Protein AF-A0A1N6H3J8-F1 (afdb_monomer_lite)

pLDDT: mean 79.96, std 4.94, range [52.91, 90.62]

Structure (mmCIF, N/CA/C/O backbone):
data_AF-A0A1N6H3J8-F1
#
_entry.id   AF-A0A1N6H3J8-F1
#
loop_
_atom_site.group_PDB
_atom_site.id
_atom_site.type_symbol
_atom_site.label_atom_id
_atom_site.label_alt_id
_atom_site.label_comp_id
_atom_site.label_asym_id
_atom_site.label_entity_id
_atom_site.label_seq_id
_atom_site.pdbx_PDB_ins_code
_atom_site.Cartn_x
_atom_site.Cartn_y
_atom_site.Cartn_z
_atom_site.occupancy
_atom_site.B_iso_or_equiv
_atom_site.auth_seq_id
_atom_site.auth_comp_id
_atom_site.auth_asym_id
_atom_site.auth_atom_id
_atom_site.pdbx_PDB_model_num
ATOM 1 N N . MET A 1 1 ? -8.595 -3.262 32.930 1.00 78.38 1 MET A N 1
ATOM 2 C CA . MET A 1 1 ? -9.054 -2.677 31.649 1.00 78.38 1 MET A CA 1
ATOM 3 C C . MET A 1 1 ? -7.859 -2.005 30.975 1.00 78.38 1 MET A C 1
ATOM 5 O O . MET A 1 1 ? -6.837 -1.867 31.629 1.00 78.38 1 MET A O 1
ATOM 9 N N . LEU A 1 2 ? -7.948 -1.662 29.687 1.00 82.00 2 LEU A N 1
ATOM 10 C CA . LEU A 1 2 ? -6.903 -0.951 28.935 1.00 82.00 2 LEU A CA 1
ATOM 11 C C . LEU A 1 2 ? -7.215 0.551 28.875 1.00 82.00 2 LEU A C 1
ATOM 13 O O . LEU A 1 2 ? -8.383 0.943 28.768 1.00 82.00 2 LEU A O 1
ATOM 17 N N . THR A 1 3 ? -6.185 1.393 28.861 1.00 86.56 3 THR A N 1
ATOM 18 C CA . THR A 1 3 ? -6.350 2.826 28.587 1.00 86.56 3 THR A CA 1
ATOM 19 C C . THR A 1 3 ? -6.280 3.114 27.085 1.00 86.56 3 THR A C 1
ATOM 21 O O . THR A 1 3 ? -5.651 2.400 26.300 1.00 86.56 3 THR A O 1
ATOM 24 N N . GLU A 1 4 ? -6.938 4.189 26.642 1.00 85.19 4 GLU A N 1
ATOM 25 C CA . GLU A 1 4 ? -6.887 4.603 25.233 1.00 85.19 4 GLU A CA 1
ATOM 26 C C . GLU A 1 4 ? -5.467 4.990 24.798 1.00 85.19 4 GLU A C 1
ATOM 28 O O . GLU A 1 4 ? -5.078 4.739 23.655 1.00 85.19 4 GLU A O 1
ATOM 33 N N . GLN A 1 5 ? -4.693 5.579 25.713 1.00 85.75 5 GLN A N 1
ATOM 34 C CA . GLN A 1 5 ? -3.325 6.010 25.459 1.00 85.75 5 GLN A CA 1
ATOM 35 C C . GLN A 1 5 ? -2.401 4.815 25.199 1.00 85.75 5 GLN A C 1
ATOM 37 O O . GLN A 1 5 ? -1.691 4.828 24.197 1.00 85.75 5 GLN A O 1
ATOM 42 N N . GLU A 1 6 ? -2.496 3.747 25.998 1.00 84.50 6 GLU A N 1
ATOM 43 C CA . GLU A 1 6 ? -1.728 2.510 25.791 1.00 84.50 6 GLU A CA 1
ATOM 44 C C . GLU A 1 6 ? -2.034 1.863 24.434 1.00 84.50 6 GLU A C 1
ATOM 46 O O . GLU A 1 6 ? -1.123 1.496 23.688 1.00 84.50 6 GLU A O 1
ATOM 51 N N . VAL A 1 7 ? -3.318 1.761 24.064 1.00 83.00 7 VAL A N 1
ATOM 52 C CA . VAL A 1 7 ? -3.717 1.178 22.770 1.00 83.00 7 VAL A CA 1
ATOM 53 C C . VAL A 1 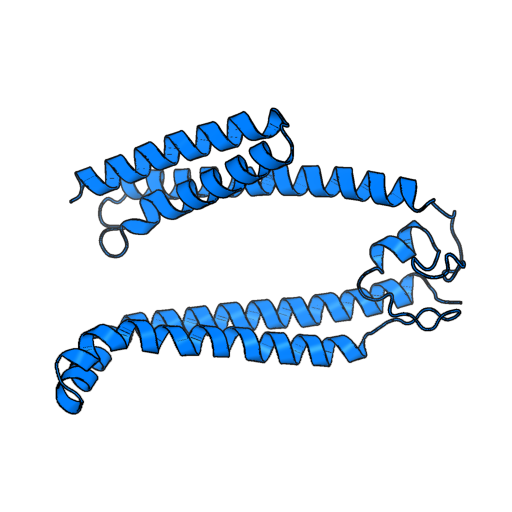7 ? -3.215 2.032 21.602 1.00 83.00 7 VAL A C 1
ATOM 55 O O . VAL A 1 7 ? -2.743 1.487 20.598 1.00 83.00 7 VAL A O 1
ATOM 58 N N . ARG A 1 8 ? -3.278 3.365 21.718 1.00 84.38 8 ARG A N 1
ATOM 59 C CA . ARG A 1 8 ? -2.753 4.283 20.695 1.00 84.38 8 ARG A CA 1
ATOM 60 C C . ARG A 1 8 ? -1.238 4.191 20.572 1.00 84.38 8 ARG A C 1
ATOM 62 O O . ARG A 1 8 ? -0.745 4.125 19.451 1.00 84.38 8 ARG A O 1
ATOM 69 N N . GLU A 1 9 ? -0.513 4.164 21.682 1.00 87.19 9 GLU A N 1
ATOM 70 C CA . GLU A 1 9 ? 0.949 4.120 21.699 1.00 87.19 9 GLU A CA 1
ATOM 71 C C . GLU A 1 9 ? 1.479 2.810 21.102 1.00 87.19 9 GLU A C 1
ATOM 73 O O . GLU A 1 9 ? 2.330 2.831 20.210 1.00 87.19 9 GLU A O 1
ATOM 78 N N . MET A 1 10 ? 0.909 1.670 21.502 1.00 81.44 10 MET A N 1
ATOM 79 C CA . MET A 1 10 ? 1.292 0.357 20.973 1.00 81.44 10 MET A CA 1
ATOM 80 C C . MET A 1 10 ? 0.934 0.215 19.490 1.00 81.44 10 MET A C 1
ATOM 82 O O . MET A 1 10 ? 1.747 -0.253 18.689 1.00 81.44 10 MET A O 1
ATOM 86 N N . SER A 1 11 ? -0.248 0.697 19.085 1.00 79.12 11 SER A N 1
ATOM 87 C CA . SER A 1 11 ? -0.635 0.722 17.672 1.00 79.12 11 SER A CA 1
ATOM 88 C C . SER A 1 11 ? 0.254 1.652 16.846 1.00 79.12 11 SER A C 1
ATOM 90 O O . SER A 1 11 ? 0.615 1.299 15.725 1.00 79.12 11 SER A O 1
ATOM 92 N N . ALA A 1 12 ? 0.637 2.813 17.382 1.00 82.44 12 ALA A N 1
ATOM 93 C CA . ALA A 1 12 ? 1.526 3.750 16.707 1.00 82.44 12 ALA A CA 1
ATOM 94 C C . ALA A 1 12 ? 2.924 3.155 16.518 1.00 82.44 12 ALA A C 1
ATOM 96 O O . ALA A 1 12 ? 3.449 3.218 15.411 1.00 82.44 12 ALA A O 1
ATOM 97 N N . ARG A 1 13 ? 3.501 2.514 17.543 1.00 82.62 13 ARG A N 1
ATOM 98 C CA . ARG A 1 13 ? 4.798 1.820 17.439 1.00 82.62 13 ARG A CA 1
ATOM 99 C C . ARG A 1 13 ? 4.771 0.700 16.399 1.00 82.62 13 ARG A C 1
ATOM 101 O O . ARG A 1 13 ? 5.673 0.609 15.568 1.00 82.62 13 ARG A O 1
ATOM 108 N N . CYS A 1 14 ? 3.709 -0.104 16.388 1.00 77.50 14 CYS A N 1
ATOM 109 C CA . CYS A 1 14 ? 3.503 -1.142 15.377 1.00 77.50 14 CYS A CA 1
ATOM 110 C C . CYS A 1 14 ? 3.393 -0.545 13.958 1.00 77.50 14 CYS A C 1
ATOM 112 O O . CYS A 1 14 ? 4.082 -0.978 13.038 1.00 77.50 14 CYS A O 1
ATOM 114 N N . LYS A 1 15 ? 2.600 0.521 13.781 1.00 78.88 15 LYS A N 1
ATOM 115 C CA . LYS A 1 15 ? 2.464 1.215 12.489 1.00 78.88 15 LYS A CA 1
ATOM 116 C C . LYS A 1 15 ? 3.797 1.814 12.022 1.00 78.88 15 LYS A C 1
ATOM 118 O O . LYS A 1 15 ? 4.169 1.615 10.871 1.00 78.88 15 LYS A O 1
ATOM 123 N N . TRP A 1 16 ? 4.530 2.501 12.898 1.00 80.94 16 TRP A N 1
ATOM 124 C CA . TRP A 1 16 ? 5.810 3.134 12.564 1.00 80.94 16 TRP A CA 1
ATOM 125 C C . TRP A 1 16 ? 6.900 2.130 12.204 1.00 80.94 16 TRP A C 1
ATOM 127 O O . TRP A 1 16 ? 7.632 2.361 11.248 1.00 80.94 16 TRP A O 1
ATOM 137 N N . THR A 1 17 ? 6.991 1.008 12.919 1.00 79.44 17 THR A N 1
ATOM 138 C CA . THR A 1 17 ? 7.981 -0.042 12.619 1.00 79.44 17 THR A CA 1
ATOM 139 C C . THR A 1 17 ? 7.741 -0.674 11.249 1.00 79.44 17 THR A C 1
ATOM 141 O O . THR A 1 17 ? 8.684 -0.814 10.472 1.00 79.44 17 THR A O 1
ATOM 144 N N . VAL A 1 18 ? 6.484 -0.973 10.906 1.00 77.38 18 VAL A N 1
ATOM 145 C CA . VAL A 1 18 ? 6.127 -1.487 9.574 1.00 77.38 18 VAL A CA 1
ATOM 146 C C . VAL A 1 18 ? 6.370 -0.436 8.487 1.00 77.38 18 VAL A C 1
ATOM 148 O O . VAL A 1 18 ? 6.920 -0.759 7.438 1.00 77.38 18 VAL A O 1
ATOM 151 N N . LEU A 1 19 ? 6.002 0.824 8.734 1.00 79.25 19 LEU A N 1
ATOM 152 C CA . LEU A 1 19 ? 6.143 1.904 7.753 1.00 79.25 19 LEU A CA 1
ATOM 153 C C . LEU A 1 19 ? 7.617 2.212 7.461 1.00 79.25 19 LEU A C 1
ATOM 155 O O . LEU A 1 19 ? 7.993 2.322 6.296 1.00 79.25 19 LEU A O 1
ATOM 159 N N . LEU A 1 20 ? 8.460 2.277 8.495 1.00 83.06 20 LEU A N 1
ATOM 160 C CA . LEU A 1 20 ? 9.905 2.457 8.350 1.00 83.06 20 LEU A CA 1
ATOM 161 C C . LEU A 1 20 ? 10.523 1.302 7.553 1.00 83.06 20 LEU A C 1
ATOM 163 O O . LEU A 1 20 ? 11.262 1.537 6.602 1.00 83.06 20 LEU A O 1
ATOM 167 N N . ALA A 1 21 ? 10.177 0.058 7.894 1.00 78.44 21 ALA A N 1
ATOM 168 C CA . ALA A 1 21 ? 10.682 -1.112 7.186 1.00 78.44 21 ALA A CA 1
ATOM 169 C C . ALA A 1 21 ? 10.255 -1.134 5.714 1.00 78.44 21 ALA A C 1
ATOM 171 O O . ALA A 1 21 ? 11.079 -1.420 4.848 1.00 78.44 21 ALA A O 1
ATOM 172 N N . MET A 1 22 ? 9.002 -0.773 5.417 1.00 76.31 22 MET A N 1
ATOM 173 C CA . MET A 1 22 ? 8.532 -0.628 4.040 1.00 76.31 22 MET A CA 1
ATOM 174 C C . MET A 1 22 ? 9.289 0.466 3.288 1.00 76.31 22 MET A C 1
ATOM 176 O O . MET A 1 22 ? 9.695 0.242 2.152 1.00 76.31 22 MET A O 1
ATOM 180 N N . ALA A 1 23 ? 9.508 1.630 3.903 1.00 80.94 23 ALA A N 1
ATOM 181 C CA . ALA A 1 23 ? 10.260 2.715 3.280 1.00 80.94 23 ALA A CA 1
ATOM 182 C C . ALA A 1 23 ? 11.707 2.292 2.968 1.00 80.94 23 ALA A C 1
ATOM 184 O O . ALA A 1 23 ? 12.181 2.506 1.852 1.00 80.94 23 ALA A O 1
ATOM 185 N N . CYS A 1 24 ? 12.380 1.624 3.909 1.00 84.12 24 CYS A N 1
ATOM 186 C CA . CYS A 1 24 ? 13.719 1.074 3.701 1.00 84.12 24 CYS A CA 1
ATOM 187 C C . CYS A 1 24 ? 13.741 -0.006 2.610 1.00 84.12 24 CYS A C 1
ATOM 189 O O . CYS A 1 24 ? 14.630 0.015 1.765 1.00 84.12 24 CYS A O 1
ATOM 191 N N . ALA A 1 25 ? 12.763 -0.916 2.592 1.00 75.06 25 ALA A N 1
ATOM 192 C CA . ALA A 1 25 ? 12.660 -1.967 1.580 1.00 75.06 25 ALA A CA 1
ATOM 193 C C . ALA A 1 25 ? 12.444 -1.383 0.176 1.00 75.06 25 ALA A C 1
ATOM 195 O O . ALA A 1 25 ? 13.129 -1.775 -0.764 1.00 75.06 25 ALA A O 1
ATOM 196 N N . ILE A 1 26 ? 11.546 -0.402 0.037 1.00 78.94 26 ILE A N 1
ATOM 197 C CA . ILE A 1 26 ? 11.320 0.312 -1.228 1.00 78.94 26 ILE A CA 1
ATOM 198 C C . ILE A 1 26 ? 12.600 1.029 -1.668 1.00 78.94 26 ILE A C 1
ATOM 200 O O . ILE A 1 26 ? 12.993 0.909 -2.826 1.00 78.94 26 ILE A O 1
ATOM 204 N N . GLY A 1 27 ? 13.277 1.730 -0.753 1.00 80.00 27 GLY A N 1
ATOM 205 C CA . GLY A 1 27 ? 14.546 2.398 -1.042 1.00 80.00 27 GLY A CA 1
ATOM 206 C C . GLY A 1 27 ? 15.641 1.429 -1.495 1.00 80.00 27 GLY A C 1
ATOM 207 O O . GLY A 1 27 ? 16.329 1.698 -2.475 1.00 80.00 27 GLY A O 1
ATOM 208 N N . ALA A 1 28 ? 15.765 0.273 -0.839 1.00 82.12 28 ALA A N 1
ATOM 209 C CA . ALA A 1 28 ? 16.730 -0.764 -1.196 1.00 82.12 28 ALA A CA 1
ATOM 210 C C . ALA A 1 28 ? 16.433 -1.389 -2.566 1.00 82.12 28 ALA A C 1
ATOM 212 O O . ALA A 1 28 ? 17.350 -1.564 -3.365 1.00 82.12 28 ALA A O 1
ATOM 213 N N . VAL A 1 29 ? 15.161 -1.670 -2.871 1.00 78.62 29 VAL A N 1
ATOM 214 C CA . VAL A 1 29 ? 14.742 -2.135 -4.203 1.00 78.62 29 VAL A CA 1
ATOM 215 C C . VAL A 1 29 ? 15.054 -1.085 -5.261 1.00 78.62 29 VAL A C 1
ATOM 217 O O . VAL A 1 29 ? 15.568 -1.424 -6.320 1.00 78.62 29 VAL A O 1
ATOM 220 N N . PHE A 1 30 ? 14.788 0.190 -4.980 1.00 81.75 30 PHE A N 1
ATOM 221 C CA . PHE A 1 30 ? 15.076 1.267 -5.919 1.00 81.75 30 PHE A CA 1
ATOM 222 C C . PHE A 1 30 ? 16.579 1.380 -6.203 1.00 81.75 30 PHE A C 1
ATOM 224 O O . PHE A 1 30 ? 16.982 1.377 -7.362 1.00 81.75 30 PHE A O 1
ATOM 231 N N . LEU A 1 31 ? 17.416 1.393 -5.160 1.00 85.94 31 LEU A N 1
ATOM 232 C CA . LEU A 1 31 ? 18.877 1.395 -5.298 1.00 85.94 31 LEU A CA 1
ATOM 233 C C . LEU A 1 31 ? 19.383 0.166 -6.061 1.00 85.94 31 LEU A C 1
ATOM 235 O O . LEU A 1 31 ? 20.255 0.291 -6.919 1.00 85.94 31 LEU A O 1
ATOM 239 N N . TYR A 1 32 ? 18.809 -1.005 -5.784 1.00 85.06 32 TYR A N 1
ATOM 240 C CA . TYR A 1 32 ? 19.128 -2.238 -6.493 1.00 85.06 32 TYR A CA 1
ATOM 241 C C . TYR A 1 32 ? 18.790 -2.140 -7.984 1.00 85.06 32 TYR A C 1
ATOM 243 O O . TYR A 1 32 ? 19.643 -2.426 -8.817 1.00 85.06 32 TYR A O 1
ATOM 251 N N . LEU A 1 33 ? 17.588 -1.676 -8.336 1.00 79.62 33 LEU A N 1
ATOM 252 C CA . LEU A 1 33 ? 17.164 -1.520 -9.729 1.00 79.62 33 LEU A CA 1
ATOM 253 C C . LEU A 1 33 ? 17.995 -0.470 -10.478 1.00 79.62 33 LEU A C 1
ATOM 255 O O . LEU A 1 33 ? 18.324 -0.683 -11.642 1.00 79.62 33 LEU A O 1
ATOM 259 N N . VAL A 1 34 ? 18.380 0.627 -9.819 1.00 83.69 34 VAL A N 1
ATOM 260 C CA . VAL A 1 34 ? 19.298 1.628 -10.391 1.00 83.69 34 VAL A CA 1
ATOM 261 C C . VAL A 1 34 ? 20.673 1.010 -10.656 1.00 83.69 34 VAL A C 1
ATOM 263 O O . VAL A 1 34 ? 21.219 1.182 -11.745 1.00 83.69 34 VAL A O 1
ATOM 266 N N . GLY A 1 35 ? 21.208 0.243 -9.702 1.00 81.94 35 GLY A N 1
ATOM 267 C CA . GLY A 1 35 ? 22.467 -0.481 -9.874 1.00 81.94 35 GLY A CA 1
ATOM 268 C C . GLY A 1 35 ? 22.399 -1.493 -11.019 1.00 81.94 35 GLY A C 1
ATOM 269 O O . GLY A 1 35 ? 23.267 -1.500 -11.887 1.00 81.94 35 GLY A O 1
ATOM 270 N N . VAL A 1 36 ? 21.333 -2.293 -11.079 1.00 82.81 36 VAL A N 1
ATOM 271 C CA . VAL A 1 36 ? 21.092 -3.229 -12.185 1.00 82.81 36 VAL A CA 1
ATOM 272 C C . VAL A 1 36 ? 21.010 -2.487 -13.514 1.00 82.81 36 VAL A C 1
ATOM 274 O O . VAL A 1 36 ? 21.621 -2.937 -14.472 1.00 82.81 36 VAL A O 1
ATOM 277 N N . GLY A 1 37 ? 20.321 -1.345 -13.581 1.00 78.38 37 GLY A N 1
ATOM 278 C CA . GLY A 1 37 ? 20.248 -0.521 -14.788 1.00 78.38 37 GLY A CA 1
ATOM 279 C C . GLY A 1 37 ? 21.620 -0.044 -15.269 1.00 78.38 37 GLY A C 1
ATOM 280 O O . GLY A 1 37 ? 21.904 -0.131 -16.459 1.00 78.38 37 GLY A O 1
ATOM 281 N N . TYR A 1 38 ? 22.486 0.386 -14.347 1.00 85.44 38 TYR A N 1
ATOM 282 C CA . TYR A 1 38 ? 23.838 0.853 -14.664 1.00 85.44 38 TYR A CA 1
ATOM 283 C C . TYR A 1 38 ? 24.772 -0.279 -15.121 1.00 85.44 38 TYR A C 1
ATOM 285 O O . TYR A 1 38 ? 25.546 -0.109 -16.057 1.00 85.44 38 TYR A O 1
ATOM 293 N N . PHE A 1 39 ? 24.694 -1.450 -14.482 1.00 84.06 39 PHE A N 1
ATOM 294 C CA . PHE A 1 39 ? 25.577 -2.588 -14.770 1.00 84.06 39 PHE A CA 1
ATOM 295 C C . PHE A 1 39 ? 24.992 -3.596 -15.762 1.00 84.06 39 PHE A C 1
ATOM 297 O O . PHE A 1 39 ? 25.636 -4.607 -16.043 1.00 84.06 39 PHE A O 1
ATOM 304 N N . ARG A 1 40 ? 23.789 -3.346 -16.293 1.00 78.81 40 ARG A N 1
ATOM 305 C CA . ARG A 1 40 ? 23.051 -4.297 -17.132 1.00 78.81 40 ARG A CA 1
ATOM 306 C C . ARG A 1 40 ? 23.888 -4.789 -18.301 1.00 78.81 40 ARG A C 1
ATOM 308 O O . ARG A 1 40 ? 24.007 -5.995 -18.461 1.00 78.81 40 ARG A O 1
ATOM 315 N N . GLU A 1 41 ? 24.464 -3.873 -19.077 1.00 77.50 41 GLU A N 1
ATOM 316 C CA . GLU A 1 41 ? 25.221 -4.206 -20.290 1.00 77.50 41 GLU A CA 1
ATOM 317 C C . GLU A 1 41 ? 26.443 -5.071 -19.964 1.00 77.50 41 GLU A C 1
ATOM 319 O O . GLU A 1 41 ? 26.605 -6.148 -20.540 1.00 77.50 41 GLU A O 1
ATOM 324 N N . SER A 1 42 ? 27.221 -4.675 -18.951 1.00 82.12 42 SER A N 1
ATOM 325 C CA . SER A 1 42 ? 28.376 -5.437 -18.468 1.00 82.12 42 SER A CA 1
ATOM 326 C C . SER A 1 42 ? 27.990 -6.828 -17.957 1.00 82.12 42 SER A C 1
ATOM 328 O O . SER A 1 42 ? 28.675 -7.807 -18.250 1.00 82.12 42 SER A O 1
ATOM 330 N N . LEU A 1 43 ? 26.880 -6.942 -17.218 1.00 78.12 43 LEU A N 1
ATOM 331 C CA . LEU A 1 43 ? 26.384 -8.217 -16.692 1.00 78.12 43 LEU A CA 1
ATOM 332 C C . LEU A 1 43 ? 25.867 -9.127 -17.807 1.00 78.12 43 LEU A C 1
ATOM 334 O O . LEU A 1 43 ? 26.149 -10.323 -17.787 1.00 78.12 43 LEU A O 1
ATOM 338 N N . THR A 1 44 ? 25.165 -8.575 -18.798 1.00 76.19 44 THR A N 1
ATOM 339 C CA . THR A 1 44 ? 24.694 -9.343 -19.957 1.00 76.19 44 THR A CA 1
ATOM 340 C C . THR A 1 44 ? 25.850 -9.832 -20.819 1.00 76.19 44 THR A C 1
ATOM 342 O O . THR A 1 44 ? 25.855 -11.002 -21.182 1.00 76.19 44 THR A O 1
ATOM 345 N N . SER A 1 45 ? 26.875 -9.002 -21.059 1.00 78.12 45 SER A N 1
ATOM 346 C CA . SER A 1 45 ? 28.060 -9.425 -21.816 1.00 78.12 45 SER A CA 1
ATOM 347 C C . SER A 1 45 ? 28.878 -10.483 -21.075 1.00 78.12 45 SER A C 1
ATOM 349 O O . SER A 1 45 ? 29.450 -11.382 -21.683 1.00 78.12 45 SER A O 1
ATOM 351 N N . LEU A 1 46 ? 28.927 -10.408 -19.741 1.00 79.50 46 LEU A N 1
ATOM 352 C CA . LEU A 1 46 ? 29.629 -11.393 -18.923 1.00 79.50 46 LEU A CA 1
ATOM 353 C C . LEU A 1 46 ? 28.875 -12.731 -18.891 1.00 79.50 46 LEU A C 1
ATOM 355 O O . LEU A 1 46 ? 29.500 -13.786 -18.966 1.00 79.50 46 LEU A O 1
ATOM 359 N N . ALA A 1 47 ? 27.542 -12.690 -18.821 1.00 77.44 47 ALA A N 1
ATOM 360 C CA . ALA A 1 47 ? 26.696 -13.877 -18.896 1.00 77.44 47 ALA A CA 1
ATOM 361 C C . ALA A 1 47 ? 26.773 -14.553 -20.275 1.00 77.44 47 ALA A C 1
ATOM 363 O O . ALA A 1 47 ? 26.892 -15.774 -20.341 1.00 77.44 47 ALA A O 1
ATOM 364 N N . GLU A 1 48 ? 26.775 -13.769 -21.354 1.00 81.38 48 GLU A N 1
ATOM 365 C CA . GLU A 1 48 ? 26.954 -14.243 -22.732 1.00 81.38 48 GLU A CA 1
ATOM 366 C C . GLU A 1 48 ? 28.314 -14.936 -22.911 1.00 81.38 48 GLU A C 1
ATOM 368 O O . GLU A 1 48 ? 28.374 -16.066 -23.391 1.00 81.38 48 GLU A O 1
ATOM 373 N N . ASN A 1 49 ? 29.395 -14.334 -22.406 1.00 81.88 49 ASN A N 1
ATOM 374 C CA . ASN A 1 49 ? 30.741 -14.911 -22.489 1.00 81.88 49 ASN A CA 1
ATOM 375 C C . ASN A 1 49 ? 30.919 -16.213 -21.689 1.00 81.88 49 ASN A C 1
ATOM 377 O O . ASN A 1 49 ? 31.751 -17.042 -22.051 1.00 81.88 49 ASN A O 1
ATOM 381 N N . LEU A 1 50 ? 30.187 -16.389 -20.585 1.00 81.50 50 LEU A N 1
ATOM 382 C CA . LEU A 1 50 ? 30.341 -17.546 -19.694 1.00 81.50 50 LEU A CA 1
ATOM 383 C C . LEU A 1 50 ? 29.357 -18.684 -19.991 1.00 81.50 50 LEU A C 1
ATOM 385 O O . LEU A 1 50 ? 29.690 -19.847 -19.773 1.00 81.50 50 LEU A O 1
ATOM 389 N N . PHE A 1 51 ? 28.149 -18.360 -20.454 1.00 81.88 51 PHE A N 1
ATOM 390 C CA . PHE A 1 51 ? 27.032 -19.305 -20.547 1.00 81.88 51 PHE A CA 1
ATOM 391 C C . PHE A 1 51 ? 26.333 -19.304 -21.919 1.00 81.88 51 PHE A C 1
ATOM 393 O O . PHE A 1 51 ? 25.381 -20.064 -22.115 1.00 81.88 51 PHE A O 1
ATOM 400 N N . GLY A 1 52 ? 26.806 -18.492 -22.870 1.00 81.62 52 GLY A N 1
ATOM 401 C CA . GLY A 1 52 ? 26.291 -18.412 -24.236 1.00 81.62 52 GLY A CA 1
ATOM 402 C C . GLY A 1 52 ? 24.993 -17.610 -24.381 1.00 81.62 52 GLY A C 1
ATOM 403 O O . GLY A 1 52 ? 24.452 -17.058 -23.419 1.00 81.62 52 GLY A O 1
ATOM 404 N N . ASP A 1 53 ? 24.467 -17.573 -25.605 1.00 78.06 53 ASP A N 1
ATOM 405 C CA . ASP A 1 53 ? 23.352 -16.700 -26.009 1.00 78.06 53 ASP A CA 1
ATOM 406 C C . ASP A 1 53 ? 22.059 -16.943 -25.215 1.00 78.06 53 ASP A C 1
ATOM 408 O O . ASP A 1 53 ? 21.345 -16.006 -24.864 1.00 78.06 53 ASP A O 1
ATOM 412 N N . THR A 1 54 ? 21.785 -18.190 -24.822 1.00 74.31 54 THR A N 1
ATOM 413 C CA . THR A 1 54 ? 20.624 -18.535 -23.981 1.00 74.31 54 THR A CA 1
ATOM 414 C C . THR A 1 54 ? 20.639 -17.853 -22.612 1.00 74.31 54 THR A C 1
ATOM 416 O O . THR A 1 54 ? 19.582 -17.591 -22.037 1.00 74.31 54 THR A O 1
ATOM 419 N N . ALA A 1 55 ? 21.819 -17.551 -22.065 1.00 67.69 55 ALA A N 1
ATOM 420 C CA . ALA A 1 55 ? 21.922 -16.857 -20.788 1.00 67.69 55 ALA A CA 1
ATOM 421 C C . ALA A 1 55 ? 21.627 -15.362 -20.931 1.00 67.69 55 ALA A C 1
ATOM 423 O O . ALA A 1 55 ? 21.014 -14.787 -20.030 1.00 67.69 55 ALA A O 1
ATOM 424 N N . ARG A 1 56 ? 21.976 -14.748 -22.067 1.00 68.31 56 ARG A N 1
ATOM 425 C CA . ARG A 1 56 ? 21.724 -13.330 -22.365 1.00 68.31 56 ARG A CA 1
ATOM 426 C C . ARG A 1 56 ? 20.235 -12.982 -22.283 1.00 68.31 56 ARG A C 1
ATOM 428 O O . ARG A 1 56 ? 19.880 -11.981 -21.660 1.00 68.31 56 ARG A O 1
ATOM 435 N N . ASP A 1 57 ? 19.374 -13.853 -22.807 1.00 72.69 57 ASP A N 1
ATOM 436 C CA . ASP A 1 57 ? 17.916 -13.662 -22.790 1.00 72.69 57 ASP A CA 1
ATOM 437 C C . ASP A 1 57 ? 17.299 -13.864 -21.395 1.00 72.69 57 ASP A C 1
ATOM 439 O O . ASP A 1 57 ? 16.318 -13.209 -21.034 1.00 72.69 57 ASP A O 1
ATOM 443 N N . LEU A 1 58 ? 17.898 -14.725 -20.566 1.00 74.00 58 LEU A N 1
ATOM 444 C CA . LEU A 1 58 ? 17.431 -15.007 -19.202 1.00 74.00 58 LEU A CA 1
ATOM 445 C C . LEU A 1 58 ? 17.992 -14.043 -18.146 1.00 74.00 58 LEU A C 1
ATOM 447 O O . LEU A 1 58 ? 17.375 -13.867 -17.093 1.00 74.00 58 LEU A O 1
ATOM 451 N N . THR A 1 59 ? 19.126 -13.392 -18.420 1.00 74.25 59 THR A N 1
ATOM 452 C CA . THR A 1 59 ? 19.791 -12.452 -17.500 1.00 74.25 59 THR A CA 1
ATOM 453 C C . THR A 1 59 ? 18.857 -11.337 -16.992 1.00 74.25 59 THR A C 1
ATOM 455 O O . THR A 1 59 ? 18.822 -11.098 -15.785 1.00 74.25 59 THR A O 1
ATOM 458 N N . PRO A 1 60 ? 18.051 -10.649 -17.829 1.00 68.38 60 PRO A N 1
ATOM 459 C CA . PRO A 1 60 ? 17.163 -9.598 -17.327 1.00 68.38 60 PRO A CA 1
ATOM 460 C C . PRO A 1 60 ? 16.062 -10.129 -16.396 1.00 68.38 60 PRO A C 1
ATOM 462 O O . PRO A 1 60 ? 15.654 -9.418 -15.482 1.00 68.38 60 PRO A O 1
ATOM 465 N N . ILE A 1 61 ? 15.602 -11.371 -16.580 1.00 74.31 61 ILE A N 1
ATOM 466 C CA . ILE A 1 61 ? 14.585 -11.990 -15.714 1.00 74.31 61 ILE A CA 1
ATOM 467 C C . ILE A 1 61 ? 15.212 -12.404 -14.379 1.00 74.31 61 ILE A C 1
ATOM 469 O O . ILE A 1 61 ? 14.654 -12.129 -13.313 1.00 74.31 61 ILE A O 1
ATOM 473 N N . SER A 1 62 ? 16.395 -13.021 -14.419 1.00 78.31 62 SER A N 1
ATOM 474 C CA . SER A 1 62 ? 17.106 -13.451 -13.213 1.00 78.31 62 SER A CA 1
ATOM 475 C C . SER A 1 62 ? 17.569 -12.272 -12.354 1.00 78.31 62 SER A C 1
ATOM 477 O O . SER A 1 62 ? 17.576 -12.391 -11.133 1.00 78.31 62 SER A O 1
ATOM 479 N N . LEU A 1 63 ? 17.856 -11.113 -12.955 1.00 79.94 63 LEU A N 1
ATOM 480 C CA . LEU A 1 63 ? 18.200 -9.876 -12.243 1.00 79.94 63 LEU A CA 1
ATOM 481 C C . LEU A 1 63 ? 17.009 -9.215 -11.533 1.00 79.94 63 LEU A C 1
ATOM 483 O O . LEU A 1 63 ? 17.210 -8.398 -10.642 1.00 79.94 63 LEU A O 1
ATOM 487 N N . ILE A 1 64 ? 15.764 -9.557 -11.871 1.00 77.25 64 ILE A N 1
ATOM 488 C CA . ILE A 1 64 ? 14.586 -9.029 -11.162 1.00 77.25 64 ILE A CA 1
ATOM 489 C C . ILE A 1 64 ? 14.270 -9.874 -9.920 1.00 77.25 64 ILE A C 1
ATOM 491 O O . ILE A 1 64 ? 13.757 -9.351 -8.930 1.00 77.25 64 ILE A O 1
ATOM 495 N N . LEU A 1 65 ? 14.609 -11.168 -9.926 1.00 80.00 65 LEU A N 1
ATOM 496 C CA . LEU A 1 65 ? 14.300 -12.089 -8.825 1.00 80.00 65 LEU A CA 1
ATOM 497 C C . LEU A 1 65 ? 14.797 -11.592 -7.449 1.00 80.00 65 LEU A C 1
ATOM 499 O O . LEU A 1 65 ? 14.018 -11.616 -6.490 1.00 80.00 65 LEU A O 1
ATOM 503 N N . PRO A 1 66 ? 16.042 -11.090 -7.320 1.00 84.56 66 PRO A N 1
ATOM 504 C CA . PRO A 1 66 ? 16.547 -10.584 -6.052 1.00 84.56 66 PRO A CA 1
ATOM 505 C C . PRO A 1 66 ? 15.781 -9.365 -5.538 1.00 84.56 66 PRO A C 1
ATOM 507 O O . PRO A 1 66 ? 15.687 -9.201 -4.325 1.00 84.56 66 PRO A O 1
ATOM 510 N N . ALA A 1 67 ? 15.164 -8.552 -6.405 1.00 76.69 67 ALA A N 1
ATOM 511 C CA . ALA A 1 67 ? 14.349 -7.416 -5.970 1.00 76.69 67 ALA A CA 1
ATOM 512 C C . ALA A 1 67 ? 13.162 -7.869 -5.101 1.00 76.69 67 ALA A C 1
ATOM 514 O O . ALA A 1 67 ? 12.851 -7.231 -4.093 1.00 76.69 67 ALA A O 1
ATOM 515 N N . PHE A 1 68 ? 12.544 -9.012 -5.427 1.00 74.50 68 PHE A N 1
ATOM 516 C CA . PHE A 1 68 ? 11.485 -9.592 -4.597 1.00 74.50 68 PHE A CA 1
ATOM 517 C C . PHE A 1 68 ? 12.014 -10.029 -3.233 1.00 74.50 68 PHE A C 1
ATOM 519 O O . PHE A 1 68 ? 11.389 -9.736 -2.216 1.00 74.50 68 PHE A O 1
ATOM 526 N N . ALA A 1 69 ? 13.174 -10.688 -3.190 1.00 80.75 69 ALA A N 1
ATOM 527 C CA . ALA A 1 69 ? 13.787 -11.105 -1.933 1.00 80.75 69 ALA A CA 1
ATOM 528 C C . ALA A 1 69 ? 14.168 -9.894 -1.064 1.00 80.75 69 ALA A C 1
ATOM 530 O O . ALA A 1 69 ? 13.818 -9.858 0.113 1.00 80.75 69 ALA A O 1
ATOM 531 N N . ILE A 1 70 ? 14.794 -8.870 -1.657 1.00 82.19 70 ILE A N 1
ATOM 532 C CA . ILE A 1 70 ? 15.165 -7.607 -0.996 1.00 82.19 70 ILE A CA 1
ATOM 533 C C . ILE A 1 70 ? 13.933 -6.901 -0.419 1.00 82.19 70 ILE A C 1
ATOM 535 O O . ILE A 1 70 ? 14.021 -6.299 0.646 1.00 82.19 70 ILE A O 1
ATOM 539 N N . PHE A 1 71 ? 12.774 -6.993 -1.074 1.00 78.44 71 PHE A N 1
ATOM 540 C CA . PHE A 1 71 ? 11.532 -6.416 -0.562 1.00 78.44 71 PHE A CA 1
ATOM 541 C C . PHE A 1 71 ? 10.878 -7.255 0.547 1.00 78.44 71 PHE A C 1
ATOM 543 O O . PHE A 1 71 ? 10.418 -6.725 1.565 1.00 78.44 71 PHE A O 1
ATOM 550 N N . LEU A 1 72 ? 10.803 -8.573 0.348 1.00 78.00 72 LEU A N 1
ATOM 551 C CA . LEU A 1 72 ? 10.064 -9.479 1.224 1.00 78.00 72 LEU A CA 1
ATOM 552 C C . LEU A 1 72 ? 10.778 -9.712 2.553 1.00 78.00 72 LEU A C 1
ATOM 554 O O . LEU A 1 72 ? 10.123 -9.698 3.591 1.00 78.00 72 LEU A O 1
ATOM 558 N N . LEU A 1 73 ? 12.102 -9.884 2.549 1.00 82.12 73 LEU A N 1
ATOM 559 C CA . LEU A 1 73 ? 12.860 -10.226 3.758 1.00 82.12 73 LEU A CA 1
ATOM 560 C C . LEU A 1 73 ? 12.710 -9.164 4.866 1.00 82.12 73 LEU A C 1
ATOM 562 O O . LEU A 1 73 ? 12.312 -9.525 5.977 1.00 82.12 73 LEU A O 1
ATOM 566 N N . PRO A 1 74 ? 12.918 -7.859 4.593 1.00 79.12 74 PRO A N 1
ATOM 567 C CA . PRO A 1 74 ? 12.714 -6.807 5.586 1.00 79.12 74 PRO A CA 1
ATOM 568 C C . PRO A 1 74 ? 11.252 -6.693 6.014 1.00 79.12 74 PRO A C 1
ATOM 570 O O . PRO A 1 74 ? 10.975 -6.477 7.190 1.00 79.12 74 PRO A O 1
ATOM 573 N N . 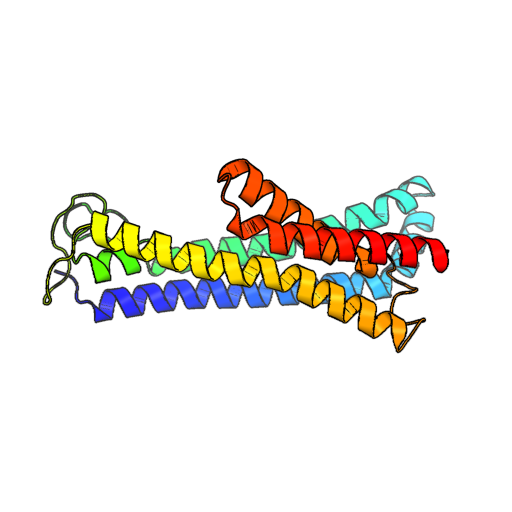SER A 1 75 ? 10.310 -6.885 5.085 1.00 76.56 75 SER A N 1
ATOM 574 C CA . SER A 1 75 ? 8.872 -6.832 5.371 1.00 76.56 75 SER A CA 1
ATOM 575 C C . SER A 1 75 ? 8.436 -7.967 6.307 1.00 76.56 75 SER A C 1
ATOM 577 O O . SER A 1 75 ? 7.689 -7.737 7.259 1.00 76.56 75 SER A O 1
ATOM 579 N N . CYS A 1 76 ? 8.941 -9.184 6.094 1.00 79.56 76 CYS A N 1
ATOM 580 C CA . CYS A 1 76 ? 8.698 -10.336 6.960 1.00 79.56 76 CYS A CA 1
ATOM 581 C C . CYS A 1 76 ? 9.333 -10.151 8.343 1.00 79.56 76 CYS A C 1
ATOM 583 O O . CYS A 1 76 ? 8.667 -10.388 9.352 1.00 79.56 76 CYS A O 1
ATOM 585 N N . LEU A 1 77 ? 10.584 -9.682 8.407 1.00 82.94 77 LEU A N 1
ATOM 586 C CA . LEU A 1 77 ? 11.260 -9.384 9.675 1.00 82.94 77 LEU A CA 1
ATOM 587 C C . LEU A 1 77 ? 10.532 -8.285 10.456 1.00 82.94 77 LEU A C 1
ATOM 589 O O . LEU A 1 77 ? 10.324 -8.411 11.662 1.00 82.94 77 LEU A O 1
ATOM 593 N N . ALA A 1 78 ? 10.076 -7.240 9.767 1.00 77.00 78 ALA A N 1
ATOM 594 C CA . ALA A 1 78 ? 9.287 -6.177 10.367 1.00 77.00 78 ALA A CA 1
ATOM 595 C C . ALA A 1 78 ? 7.937 -6.684 10.873 1.00 77.00 78 ALA A C 1
ATOM 597 O O . ALA A 1 78 ? 7.534 -6.308 11.966 1.00 77.00 78 ALA A O 1
ATOM 598 N N . ALA A 1 79 ? 7.263 -7.578 10.143 1.00 76.50 79 ALA A N 1
ATOM 599 C CA . ALA A 1 79 ? 6.021 -8.196 10.601 1.00 76.50 79 ALA A CA 1
ATOM 600 C C . ALA A 1 79 ? 6.234 -9.067 11.854 1.00 76.50 79 ALA A C 1
ATOM 602 O O . ALA A 1 79 ? 5.439 -9.007 12.795 1.00 76.50 79 ALA A O 1
ATOM 603 N N . GLN A 1 80 ? 7.328 -9.834 11.904 1.00 83.25 80 GLN A N 1
ATOM 604 C CA . GLN A 1 80 ? 7.702 -10.611 13.089 1.00 83.25 80 GLN A CA 1
ATOM 605 C C . GLN A 1 80 ? 8.011 -9.701 14.285 1.00 83.25 80 GLN A C 1
ATOM 607 O O . GLN A 1 80 ? 7.519 -9.941 15.389 1.00 83.25 80 GLN A O 1
ATOM 612 N N . TYR A 1 81 ? 8.773 -8.626 14.068 1.00 81.75 81 TYR A N 1
ATOM 613 C CA . TYR A 1 81 ? 9.123 -7.666 15.115 1.00 81.75 81 TYR A CA 1
ATOM 614 C C . TYR A 1 81 ? 7.908 -6.866 15.601 1.00 81.75 81 TYR A C 1
ATOM 616 O O . TYR A 1 81 ? 7.717 -6.700 16.806 1.00 81.75 81 TYR A O 1
ATOM 624 N N . ALA A 1 82 ? 7.035 -6.444 14.684 1.00 74.12 82 ALA A N 1
ATOM 625 C CA . ALA A 1 82 ? 5.775 -5.771 14.981 1.00 74.12 82 ALA A CA 1
ATOM 626 C C . ALA A 1 82 ? 4.861 -6.629 15.871 1.00 74.12 82 ALA A C 1
ATOM 628 O O . ALA A 1 82 ? 4.120 -6.099 16.700 1.00 74.12 82 ALA A O 1
ATOM 629 N N . GLY A 1 83 ? 4.983 -7.959 15.777 1.00 74.31 83 GLY A N 1
ATOM 630 C CA . GLY A 1 83 ? 4.315 -8.909 16.660 1.00 74.31 83 GLY A CA 1
ATOM 631 C C . GLY A 1 83 ? 4.613 -8.721 18.154 1.00 74.31 83 GLY A C 1
ATOM 632 O O . GLY A 1 83 ? 3.806 -9.140 18.980 1.00 74.31 83 GLY A O 1
ATOM 633 N N . ARG A 1 84 ? 5.713 -8.052 18.524 1.00 81.06 84 ARG A N 1
ATOM 634 C CA . ARG A 1 84 ? 6.038 -7.718 19.924 1.00 81.06 84 ARG A CA 1
ATOM 635 C C . ARG A 1 84 ? 5.174 -6.596 20.498 1.00 81.06 84 ARG A C 1
ATOM 637 O O . ARG A 1 84 ? 5.045 -6.493 21.711 1.00 81.06 84 ARG A O 1
ATOM 644 N N . PHE A 1 85 ? 4.564 -5.778 19.642 1.00 79.62 85 PHE A N 1
ATOM 645 C CA . PHE A 1 85 ? 3.686 -4.674 20.043 1.00 79.62 85 PHE A CA 1
ATOM 646 C C . PHE A 1 85 ? 2.201 -5.050 19.955 1.00 79.62 85 PHE A C 1
ATOM 648 O O . PHE A 1 85 ? 1.331 -4.176 19.906 1.00 79.62 85 PHE A O 1
ATOM 655 N N . LYS A 1 86 ? 1.896 -6.353 19.910 1.00 79.94 86 LYS A N 1
ATOM 656 C CA . LYS A 1 86 ? 0.520 -6.843 19.912 1.00 79.94 86 LYS A CA 1
ATOM 657 C C . LYS A 1 86 ? -0.177 -6.438 21.201 1.00 79.94 86 LYS A C 1
ATOM 659 O O . LYS A 1 86 ? 0.336 -6.618 22.299 1.00 79.94 86 LYS A O 1
ATOM 664 N N . THR A 1 87 ? -1.375 -5.900 21.047 1.00 83.56 87 THR A N 1
ATOM 665 C CA . THR A 1 87 ? -2.284 -5.599 22.149 1.00 83.56 87 THR A CA 1
ATOM 666 C C . THR A 1 87 ? -3.315 -6.713 22.172 1.00 83.56 87 THR A C 1
ATOM 668 O O . THR A 1 87 ? -3.994 -6.930 21.171 1.00 83.56 87 THR A O 1
ATOM 671 N N . ALA A 1 88 ? -3.401 -7.449 23.279 1.00 88.19 88 ALA A N 1
ATOM 672 C CA . ALA A 1 88 ? -4.376 -8.519 23.457 1.00 88.19 88 ALA A CA 1
ATOM 673 C C . ALA A 1 88 ? -5.605 -8.008 24.216 1.00 88.19 88 ALA A C 1
ATOM 675 O O . ALA A 1 88 ? -5.519 -7.116 25.061 1.00 88.19 88 ALA A O 1
ATOM 676 N N . CYS A 1 89 ? -6.767 -8.575 23.908 1.00 87.75 89 CYS A N 1
ATOM 677 C CA . CYS A 1 89 ? -7.981 -8.336 24.673 1.00 87.75 89 CYS A CA 1
ATOM 678 C C . CYS A 1 89 ? -7.849 -8.950 26.080 1.00 87.75 89 CYS A C 1
ATOM 680 O O . CYS A 1 89 ? -7.584 -10.146 26.165 1.00 87.75 89 CYS A O 1
ATOM 682 N N . PRO A 1 90 ? -8.103 -8.209 27.175 1.00 88.00 90 PRO A N 1
ATOM 683 C CA . PRO A 1 90 ? -8.016 -8.760 28.530 1.00 88.00 90 PRO A CA 1
ATOM 684 C C . PRO A 1 90 ? -9.039 -9.875 28.805 1.00 88.00 90 PRO A C 1
ATOM 686 O O . PRO A 1 90 ? -8.806 -10.695 29.683 1.00 88.00 90 PRO A O 1
ATOM 689 N N . SER A 1 91 ? -10.144 -9.926 28.054 1.00 89.62 91 SER A N 1
ATOM 690 C CA . SER A 1 91 ? -11.222 -10.899 28.275 1.00 89.62 91 SER A CA 1
ATOM 691 C C . SER A 1 91 ? -11.074 -12.183 27.455 1.00 89.62 91 SER A C 1
ATOM 693 O O . SER A 1 91 ? -11.232 -13.276 27.980 1.00 89.62 91 SER A O 1
ATOM 695 N N . CYS A 1 92 ? -10.785 -12.070 26.152 1.00 90.62 92 CYS A N 1
ATOM 696 C CA . CYS A 1 92 ? -10.707 -13.225 25.240 1.00 90.62 92 CYS A CA 1
ATOM 697 C C . CYS A 1 92 ? -9.297 -13.504 24.704 1.00 90.62 92 CYS A C 1
ATOM 699 O O . CYS A 1 92 ? -9.132 -14.360 23.840 1.00 90.62 92 CYS A O 1
ATOM 701 N N . ASN A 1 93 ? -8.289 -12.754 25.160 1.00 88.62 93 ASN A N 1
ATOM 702 C CA . ASN A 1 93 ? -6.887 -12.843 24.739 1.00 88.62 93 ASN A CA 1
ATOM 703 C C . ASN A 1 93 ? -6.633 -12.675 23.225 1.00 88.62 93 ASN A C 1
ATOM 705 O O . ASN A 1 93 ? -5.534 -12.914 22.730 1.00 88.62 93 ASN A O 1
ATOM 709 N N . GLN A 1 94 ? -7.641 -12.246 22.462 1.00 87.38 94 GLN A N 1
ATOM 710 C CA . GLN A 1 94 ? -7.503 -12.064 21.025 1.00 87.38 94 GLN A CA 1
ATOM 711 C C . GLN A 1 94 ? -6.693 -10.808 20.699 1.00 87.38 94 GLN A C 1
ATOM 713 O O . GLN A 1 94 ? -6.877 -9.760 21.319 1.00 87.38 94 GLN A O 1
ATOM 718 N N . ASP A 1 95 ? -5.829 -10.907 19.690 1.00 84.12 95 ASP A N 1
ATOM 719 C CA . ASP A 1 95 ? -5.033 -9.789 19.188 1.00 84.12 95 ASP A CA 1
ATOM 720 C C . ASP A 1 95 ? -5.936 -8.708 18.569 1.00 84.12 95 ASP A C 1
ATOM 722 O O . ASP A 1 95 ? -6.684 -8.944 17.613 1.00 84.12 95 ASP A O 1
ATOM 726 N N . ILE A 1 96 ? -5.872 -7.507 19.138 1.00 84.31 96 ILE A N 1
ATOM 727 C CA . ILE A 1 96 ? -6.626 -6.324 18.718 1.00 84.31 96 ILE A CA 1
ATOM 728 C C . ILE A 1 96 ? -5.735 -5.250 18.087 1.00 84.31 96 ILE A C 1
ATOM 730 O O . ILE A 1 96 ? -6.255 -4.211 17.679 1.00 84.31 96 ILE A O 1
ATOM 734 N N . SER A 1 97 ? -4.427 -5.485 17.947 1.00 75.75 97 SER A N 1
ATOM 735 C CA . SER A 1 97 ? -3.462 -4.494 17.442 1.00 75.75 97 SER A CA 1
ATOM 736 C C . SER A 1 97 ? -3.826 -3.945 16.055 1.00 75.75 97 SER A C 1
ATOM 738 O O . SER A 1 97 ? -3.826 -2.731 15.841 1.00 75.75 97 SER A O 1
ATOM 740 N N . CYS A 1 98 ? -4.255 -4.814 15.136 1.00 70.56 98 CYS A N 1
ATOM 741 C CA . CYS A 1 98 ? -4.722 -4.440 13.793 1.00 70.56 98 CYS A CA 1
ATOM 742 C C . CYS A 1 98 ? -6.128 -3.810 13.772 1.00 70.56 98 CYS A C 1
ATOM 744 O O . CYS A 1 98 ? -6.597 -3.361 12.728 1.00 70.56 98 CYS A O 1
ATOM 746 N N . ARG A 1 99 ? -6.836 -3.809 14.906 1.00 80.25 99 ARG A N 1
ATOM 747 C CA . ARG A 1 99 ? -8.204 -3.287 15.057 1.00 80.25 99 ARG A CA 1
ATOM 748 C C . ARG A 1 99 ? -8.276 -2.175 16.107 1.00 80.25 99 ARG A C 1
ATOM 750 O O . ARG A 1 99 ? -9.372 -1.852 16.564 1.00 80.25 99 ARG A O 1
ATOM 757 N N . SER A 1 100 ? -7.140 -1.574 16.457 1.00 80.31 100 SER A N 1
ATOM 758 C CA . SER A 1 100 ? -7.022 -0.512 17.461 1.00 80.31 100 SER A CA 1
ATOM 759 C C . SER A 1 100 ? -7.967 0.656 17.181 1.00 80.31 100 SER A C 1
ATOM 761 O O . SER A 1 100 ? -8.693 1.074 18.073 1.00 80.31 100 SER A O 1
ATOM 763 N N . ASP A 1 101 ? -8.064 1.109 15.928 1.00 80.56 101 ASP A N 1
ATOM 764 C CA . ASP A 1 101 ? -8.957 2.207 15.531 1.00 80.56 101 ASP A CA 1
ATOM 765 C C . ASP A 1 101 ? -10.442 1.869 15.776 1.00 80.56 101 ASP A C 1
ATOM 767 O O . ASP A 1 101 ? -11.227 2.736 16.163 1.00 80.56 101 ASP A O 1
ATOM 771 N N . ARG A 1 102 ? -10.831 0.596 15.593 1.00 81.81 102 ARG A N 1
ATOM 772 C CA . ARG A 1 102 ? -12.180 0.111 15.918 1.00 81.81 102 ARG A CA 1
ATOM 773 C C . ARG A 1 102 ? -12.378 0.068 17.421 1.00 81.81 102 ARG A C 1
ATOM 775 O O . ARG A 1 102 ? -13.382 0.577 17.894 1.00 81.81 102 ARG A O 1
ATOM 782 N N . VAL A 1 103 ? -11.425 -0.504 18.154 1.00 84.62 103 VAL A N 1
ATOM 783 C CA . VAL A 1 103 ? -11.475 -0.617 19.616 1.00 84.62 103 VAL A CA 1
ATOM 784 C C . VAL A 1 103 ? -11.567 0.759 20.268 1.00 84.62 103 VAL A C 1
ATOM 786 O O . VAL A 1 103 ? -12.417 0.948 21.126 1.00 84.62 103 VAL A O 1
ATOM 789 N N . ILE A 1 104 ? -10.777 1.737 19.826 1.00 84.06 104 ILE A N 1
ATOM 790 C CA . ILE A 1 104 ? -10.810 3.118 20.327 1.00 84.06 104 ILE A CA 1
ATOM 791 C C . ILE A 1 104 ? -12.183 3.753 20.081 1.00 84.06 104 ILE A C 1
ATOM 793 O O . ILE A 1 104 ? -12.753 4.367 20.983 1.00 84.06 104 ILE A O 1
ATOM 797 N N . ALA A 1 105 ? -12.746 3.566 18.885 1.00 83.00 105 ALA A N 1
ATOM 798 C CA . ALA A 1 105 ? -14.049 4.119 18.540 1.00 83.00 105 ALA A CA 1
ATOM 799 C C . ALA A 1 105 ? -15.205 3.434 19.288 1.00 83.00 105 ALA A C 1
ATOM 801 O O . ALA A 1 105 ? -16.103 4.109 19.784 1.00 83.00 105 ALA A O 1
ATOM 802 N N . THR A 1 106 ? -15.208 2.101 19.375 1.00 86.06 106 THR A N 1
ATOM 803 C CA . THR A 1 106 ? -16.319 1.339 19.965 1.00 86.06 106 THR A CA 1
ATOM 804 C C . THR A 1 106 ? -16.162 1.090 21.462 1.00 86.06 106 THR A C 1
ATOM 806 O O . THR A 1 106 ? -17.119 0.675 22.103 1.00 86.06 106 THR A O 1
ATOM 809 N N . ARG A 1 107 ? -14.966 1.297 22.028 1.00 85.88 107 ARG A N 1
ATOM 810 C CA . ARG A 1 107 ? -14.530 0.917 23.394 1.00 85.88 107 ARG A CA 1
ATOM 811 C C . ARG A 1 107 ? -14.601 -0.589 23.709 1.00 85.88 107 ARG A C 1
ATOM 813 O O . ARG A 1 107 ? -14.141 -1.024 24.765 1.00 85.88 107 ARG A O 1
ATOM 820 N N . CYS A 1 108 ? -15.140 -1.383 22.786 1.00 87.75 108 CYS A N 1
ATOM 821 C CA . CYS A 1 108 ? -15.321 -2.824 22.895 1.00 87.75 108 CYS A CA 1
ATOM 822 C C . CYS A 1 108 ? -14.316 -3.633 22.070 1.00 87.75 108 CYS A C 1
ATOM 824 O O . CYS A 1 108 ? -13.855 -3.199 21.010 1.00 87.75 108 CYS A O 1
ATOM 826 N N . CYS A 1 109 ? -14.053 -4.858 22.522 1.00 87.75 109 CYS A N 1
ATOM 827 C CA . CYS A 1 109 ? -13.346 -5.865 21.753 1.00 87.75 109 CYS A CA 1
ATOM 828 C C . CYS A 1 109 ? -14.180 -6.274 20.522 1.00 87.75 109 CYS A C 1
ATOM 830 O O . CYS A 1 109 ? -15.354 -6.615 20.660 1.00 87.75 109 CYS A O 1
ATOM 832 N N . PRO A 1 110 ? -13.603 -6.310 19.308 1.00 84.38 110 PRO A N 1
ATOM 833 C CA . PRO A 1 110 ? -14.323 -6.710 18.101 1.00 84.38 110 PRO A CA 1
ATOM 834 C C . PRO A 1 110 ? -14.620 -8.214 18.023 1.00 84.38 110 PRO A C 1
ATOM 836 O O . PRO A 1 110 ? -15.338 -8.613 17.111 1.00 84.38 110 PRO A O 1
ATOM 839 N N . ALA A 1 111 ? -14.030 -9.027 18.905 1.00 86.38 111 ALA A N 1
ATOM 840 C CA . ALA A 1 111 ? -14.226 -10.472 18.949 1.00 86.38 111 ALA A CA 1
ATOM 841 C C . ALA A 1 111 ? -15.292 -10.880 19.972 1.00 86.38 111 ALA A C 1
ATOM 843 O O . ALA A 1 111 ? -16.312 -11.436 19.587 1.00 86.38 111 ALA A O 1
ATOM 844 N N . CYS A 1 112 ? -15.087 -10.557 21.254 1.00 88.31 112 CYS A N 1
ATOM 845 C CA . CYS A 1 112 ? -16.029 -10.919 22.318 1.00 88.31 112 CYS A CA 1
ATOM 846 C C . CYS A 1 112 ? -17.095 -9.850 22.610 1.00 88.31 112 CYS A C 1
ATOM 848 O O . CYS A 1 112 ? -18.019 -10.110 23.369 1.00 88.31 112 CYS A O 1
ATOM 850 N N . GLY A 1 113 ? -16.985 -8.639 22.053 1.00 85.12 113 GLY A N 1
ATOM 851 C CA . GLY A 1 113 ? -17.944 -7.551 22.290 1.00 85.12 113 GLY A CA 1
ATOM 852 C C . GLY A 1 113 ? -17.818 -6.859 23.653 1.00 85.12 113 GLY A C 1
ATOM 853 O O . GLY A 1 113 ? -18.407 -5.794 23.843 1.00 85.12 113 GLY A O 1
ATOM 854 N N . GLU A 1 114 ? -17.020 -7.400 24.575 1.00 88.19 114 GLU A N 1
ATOM 855 C CA . GLU A 1 114 ? -16.831 -6.814 25.903 1.00 88.19 114 GLU A CA 1
ATOM 856 C C . GLU A 1 114 ? -16.140 -5.454 25.856 1.00 88.19 114 GLU A C 1
ATOM 858 O O . GLU A 1 114 ? -15.274 -5.195 25.013 1.00 88.19 114 GLU A O 1
ATOM 863 N N . ARG A 1 115 ? -16.507 -4.578 26.796 1.00 88.94 115 ARG A N 1
ATOM 864 C CA . ARG A 1 115 ? -15.863 -3.279 26.974 1.00 88.94 115 ARG A CA 1
ATOM 865 C C . ARG A 1 115 ? -14.480 -3.478 27.581 1.00 88.94 115 ARG A C 1
ATOM 867 O O . ARG A 1 115 ? -14.354 -3.924 28.714 1.00 88.94 115 ARG A O 1
ATOM 874 N N . ILE A 1 116 ? -13.459 -3.082 26.832 1.00 89.25 116 ILE A N 1
ATOM 875 C CA . ILE A 1 116 ? -12.057 -3.252 27.228 1.00 89.25 116 ILE A CA 1
ATOM 876 C C . ILE A 1 116 ? -11.341 -1.927 27.476 1.00 89.25 116 ILE A C 1
ATOM 878 O O . ILE A 1 116 ? -10.291 -1.941 28.110 1.00 89.25 116 ILE A O 1
ATOM 882 N N . LEU A 1 117 ? -11.908 -0.804 27.015 1.00 86.19 117 LEU A N 1
ATOM 883 C CA . LEU A 1 117 ? -11.378 0.541 27.238 1.00 86.19 117 LEU A CA 1
ATOM 884 C C . LEU A 1 117 ? -12.157 1.314 28.309 1.00 86.19 117 LEU A C 1
ATOM 886 O O . LEU A 1 117 ? -13.396 1.353 28.302 1.00 86.19 117 LEU A O 1
ATOM 890 N N . GLU A 1 118 ? -11.406 2.002 29.166 1.00 84.81 118 GLU A N 1
ATOM 891 C CA . GLU A 1 118 ? -11.938 2.925 30.171 1.00 84.81 118 GLU A CA 1
ATOM 892 C C . GLU A 1 118 ? -12.436 4.244 29.550 1.00 84.81 118 GLU A C 1
ATOM 894 O O . GLU A 1 118 ? -11.960 4.692 28.499 1.00 84.81 118 GLU A O 1
ATOM 899 N N . GLY A 1 119 ? -13.425 4.863 30.209 1.00 80.19 119 GLY A N 1
ATOM 900 C CA . GLY A 1 119 ? -13.961 6.182 29.853 1.00 80.19 119 GLY A CA 1
ATOM 901 C C . GLY A 1 119 ? -14.744 6.256 28.530 1.00 80.19 119 GLY A C 1
ATOM 902 O O . GLY A 1 119 ? -14.849 5.287 27.774 1.00 80.19 119 GLY A O 1
ATOM 903 N N . GLY A 1 120 ? -15.333 7.430 28.270 1.00 76.56 120 GLY A N 1
ATOM 904 C CA . GLY A 1 120 ? -16.030 7.766 27.021 1.00 76.56 120 GLY A CA 1
ATOM 905 C C . GLY A 1 120 ? -17.388 7.080 26.795 1.00 76.56 120 GLY A C 1
ATOM 906 O O . GLY A 1 120 ? -17.808 6.195 27.545 1.00 76.56 120 GLY A O 1
ATOM 907 N N . ARG A 1 121 ? -18.084 7.506 25.730 1.00 77.88 121 ARG A N 1
ATOM 908 C CA . ARG A 1 121 ? -19.305 6.852 25.229 1.00 77.88 121 ARG A CA 1
ATOM 909 C C . ARG A 1 121 ? -18.938 5.653 24.353 1.00 77.88 121 ARG A C 1
ATOM 911 O O . ARG A 1 121 ? -18.005 5.724 23.555 1.00 77.88 121 ARG A O 1
ATOM 918 N N . THR A 1 122 ? -19.686 4.563 24.486 1.00 79.50 122 THR A N 1
ATOM 919 C CA . THR A 1 122 ? -19.592 3.399 23.602 1.00 79.50 122 THR A CA 1
ATOM 920 C C . THR A 1 122 ? -20.316 3.703 22.291 1.00 79.50 122 THR A C 1
ATOM 922 O O . THR A 1 122 ? -21.501 4.033 22.277 1.00 79.50 122 THR A O 1
ATOM 925 N N . HIS A 1 123 ? -19.610 3.601 21.166 1.00 79.75 123 HIS A N 1
ATOM 926 C CA . HIS A 1 123 ? -20.244 3.616 19.849 1.00 79.75 123 HIS A CA 1
ATOM 927 C C . HIS A 1 123 ? -20.473 2.185 19.368 1.00 79.75 123 HIS A C 1
ATOM 929 O O . HIS A 1 123 ? -19.639 1.304 19.577 1.00 79.75 123 HIS A O 1
ATOM 935 N N . SER A 1 124 ? -21.596 1.941 18.691 1.00 82.12 124 SER A N 1
ATOM 936 C CA . SER A 1 124 ? -21.862 0.620 18.126 1.00 82.12 124 SER A CA 1
ATOM 937 C C . SER A 1 124 ? -20.906 0.314 16.968 1.00 82.12 124 SER A C 1
ATOM 939 O O . SER A 1 124 ? -20.477 1.203 16.224 1.00 82.12 124 SER A O 1
ATOM 941 N N . ALA A 1 125 ? -20.609 -0.972 16.764 1.00 78.94 125 ALA A N 1
ATOM 942 C CA . ALA A 1 125 ? -19.798 -1.422 15.633 1.00 78.94 125 ALA A CA 1
ATOM 943 C C . ALA A 1 125 ? -20.384 -0.987 14.276 1.00 78.94 125 ALA A C 1
ATOM 945 O O . ALA A 1 125 ? -19.636 -0.712 13.339 1.00 78.94 125 ALA A O 1
ATOM 946 N N . ALA A 1 126 ? -21.713 -0.868 14.183 1.00 80.12 126 ALA A N 1
ATOM 947 C CA . ALA A 1 126 ? -22.402 -0.408 12.983 1.00 80.12 126 ALA A CA 1
ATOM 948 C C . ALA A 1 126 ? -22.057 1.052 12.638 1.00 80.12 126 ALA A C 1
ATOM 950 O O . ALA A 1 126 ? -21.798 1.369 11.477 1.00 80.12 126 ALA A O 1
ATOM 951 N N . VAL A 1 127 ? -21.986 1.932 13.644 1.00 79.31 127 VAL A N 1
ATOM 952 C CA . VAL A 1 127 ? -21.610 3.344 13.458 1.00 79.31 127 VAL A CA 1
ATOM 953 C C . VAL A 1 127 ? -20.160 3.460 12.986 1.00 79.31 127 VAL A C 1
ATOM 955 O O . VAL A 1 127 ? -19.882 4.187 12.031 1.00 79.31 127 VAL A O 1
ATOM 958 N N . TYR A 1 128 ? -19.247 2.690 13.582 1.00 80.69 128 TYR A N 1
ATOM 959 C CA . TYR A 1 128 ? -17.847 2.662 13.152 1.00 80.69 128 TYR A CA 1
ATOM 960 C C . TYR A 1 128 ? -17.684 2.133 11.720 1.00 80.69 128 TYR A C 1
ATOM 962 O O . TYR A 1 128 ? -16.976 2.738 10.916 1.00 80.69 128 TYR A O 1
ATOM 970 N N . ASN A 1 129 ? -18.383 1.053 11.360 1.00 78.88 129 ASN A N 1
ATOM 971 C CA . ASN A 1 129 ? -18.353 0.519 9.997 1.00 78.88 129 ASN A CA 1
ATOM 972 C C . ASN A 1 129 ? -18.884 1.537 8.982 1.00 78.88 129 ASN A C 1
ATOM 974 O O . ASN A 1 129 ? -18.307 1.696 7.905 1.00 78.88 129 ASN A O 1
ATOM 978 N N . ARG A 1 130 ? -19.940 2.283 9.331 1.00 80.06 130 ARG A N 1
ATOM 979 C CA . ARG A 1 130 ? -20.458 3.367 8.488 1.00 80.06 130 ARG A CA 1
ATOM 980 C C . ARG A 1 130 ? -19.414 4.467 8.295 1.00 80.06 130 ARG A C 1
ATOM 982 O O . ARG A 1 130 ? -19.194 4.898 7.165 1.00 80.06 130 ARG A O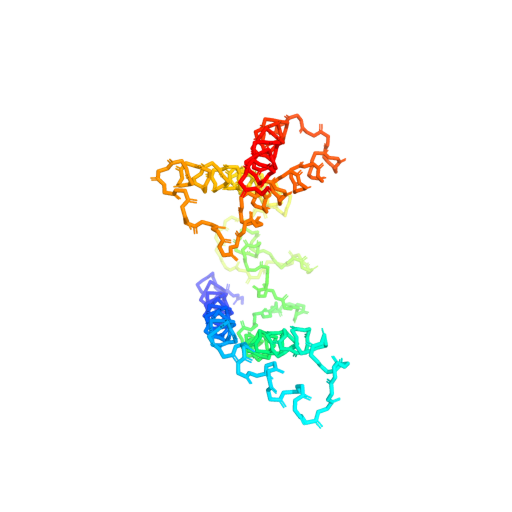 1
ATOM 989 N N . TYR A 1 131 ? -18.725 4.866 9.362 1.00 79.38 131 TYR A N 1
ATOM 990 C CA . TYR A 1 131 ? -17.632 5.836 9.293 1.00 79.38 131 TYR A CA 1
ATOM 991 C C . TYR A 1 131 ? -16.460 5.345 8.426 1.00 79.38 131 TYR A C 1
ATOM 993 O O . TYR A 1 131 ? -16.010 6.068 7.538 1.00 79.38 131 TYR A O 1
ATOM 1001 N N . LEU A 1 132 ? -16.005 4.101 8.608 1.00 74.75 132 LEU A N 1
ATOM 1002 C CA . LEU A 1 132 ? -14.963 3.499 7.768 1.00 74.75 132 LEU A CA 1
ATOM 1003 C C . LEU A 1 132 ? -15.371 3.429 6.296 1.00 74.75 132 LEU A C 1
ATOM 1005 O O . LEU A 1 132 ? -14.558 3.698 5.412 1.00 74.75 132 LEU A O 1
ATOM 1009 N N . THR A 1 133 ? -16.632 3.101 6.021 1.00 75.50 133 THR A N 1
ATOM 1010 C CA . THR A 1 133 ? -17.164 3.070 4.655 1.00 75.50 133 THR A CA 1
ATOM 1011 C C . THR A 1 133 ? -17.119 4.466 4.036 1.00 75.50 133 THR A C 1
ATOM 1013 O O . THR A 1 133 ? -16.695 4.628 2.899 1.00 75.50 133 THR A O 1
ATOM 1016 N N . LEU A 1 134 ? -17.479 5.510 4.784 1.00 76.75 134 LEU A N 1
ATOM 1017 C CA . LEU A 1 134 ? -17.375 6.890 4.303 1.00 76.75 134 LEU A CA 1
ATOM 1018 C C . LEU A 1 134 ? -15.916 7.321 4.078 1.00 76.75 134 LEU A C 1
ATOM 1020 O O . LEU A 1 134 ? -15.598 7.914 3.047 1.00 76.75 134 LEU A O 1
ATOM 1024 N N . ARG A 1 135 ? -15.008 6.970 4.993 1.00 75.56 135 ARG A N 1
ATOM 1025 C CA . ARG A 1 135 ? -13.584 7.321 4.893 1.00 75.56 135 ARG A CA 1
ATOM 1026 C C . ARG A 1 135 ? -12.877 6.606 3.738 1.00 75.56 135 ARG A C 1
ATOM 1028 O O . ARG A 1 135 ? -12.133 7.239 2.993 1.00 75.56 135 ARG A O 1
ATOM 1035 N N . SER A 1 136 ? -13.129 5.310 3.560 1.00 70.69 136 SER A N 1
ATOM 1036 C CA . SER A 1 136 ? -12.580 4.529 2.440 1.00 70.69 136 SER A CA 1
ATOM 1037 C C . SER A 1 136 ? -13.065 5.058 1.090 1.00 70.69 136 SER A C 1
ATOM 1039 O O . SER A 1 136 ? -12.270 5.170 0.160 1.00 70.69 136 SER A O 1
ATOM 1041 N N . ARG A 1 137 ? -14.329 5.492 0.997 1.00 72.62 137 ARG A N 1
ATOM 1042 C CA . ARG A 1 137 ? -14.869 6.165 -0.195 1.00 72.62 137 ARG A CA 1
ATOM 1043 C C . ARG A 1 137 ? -14.103 7.441 -0.549 1.00 72.62 137 ARG A C 1
ATOM 1045 O O . ARG A 1 137 ? -13.837 7.670 -1.726 1.00 72.62 137 ARG A O 1
ATOM 1052 N N . HIS A 1 138 ? -13.728 8.250 0.444 1.00 73.81 138 HIS A N 1
ATOM 1053 C CA . HIS A 1 138 ? -12.930 9.458 0.216 1.00 73.81 138 HIS A CA 1
ATOM 1054 C C . HIS A 1 138 ? -11.521 9.120 -0.276 1.00 73.81 138 HIS A C 1
ATOM 1056 O O . HIS A 1 138 ? -11.099 9.659 -1.294 1.00 73.81 138 HIS A O 1
ATOM 1062 N N . PHE A 1 139 ? -10.818 8.196 0.388 1.00 74.88 139 PHE A N 1
ATOM 1063 C CA . PHE A 1 139 ? -9.477 7.783 -0.037 1.00 74.88 139 PHE A CA 1
ATOM 1064 C C . PHE A 1 139 ? -9.475 7.229 -1.465 1.00 74.88 139 PHE A C 1
ATOM 1066 O O . PHE A 1 139 ? -8.686 7.676 -2.291 1.00 74.88 139 PHE A O 1
ATOM 1073 N N . LEU A 1 140 ? -10.406 6.322 -1.778 1.00 73.81 140 LEU A N 1
ATOM 1074 C CA . LEU A 1 140 ? -10.546 5.755 -3.119 1.00 73.81 140 LEU A CA 1
ATOM 1075 C C . LEU A 1 140 ? -10.794 6.843 -4.163 1.00 73.81 140 LEU A C 1
ATOM 1077 O O . LEU A 1 140 ? -10.187 6.809 -5.227 1.00 73.81 140 LEU A O 1
ATOM 1081 N N . LYS A 1 141 ? -11.631 7.843 -3.854 1.00 76.62 141 LYS A N 1
ATOM 1082 C CA . LYS A 1 141 ? -11.860 8.978 -4.754 1.00 76.62 141 LYS A CA 1
ATOM 1083 C C . LYS A 1 141 ? -10.546 9.686 -5.099 1.00 76.62 141 LYS A C 1
ATOM 1085 O O . LYS A 1 141 ? -10.302 9.905 -6.279 1.00 76.62 141 LYS A O 1
ATOM 1090 N N . TYR A 1 142 ? -9.712 10.017 -4.112 1.00 79.19 142 TYR A N 1
ATOM 1091 C CA . TYR A 1 142 ? -8.428 10.689 -4.356 1.00 79.19 142 TYR A CA 1
ATOM 1092 C C . TYR A 1 142 ? -7.410 9.779 -5.048 1.00 79.19 142 TYR A C 1
ATOM 1094 O O . TYR A 1 142 ? -6.747 10.209 -5.986 1.00 79.19 142 TYR A O 1
ATOM 1102 N N . TRP A 1 143 ? -7.333 8.512 -4.643 1.00 77.75 143 TRP A N 1
ATOM 1103 C CA . TRP A 1 143 ? -6.438 7.526 -5.244 1.00 77.75 143 TRP A CA 1
ATOM 1104 C C . TRP A 1 143 ? -6.716 7.323 -6.737 1.00 77.75 143 TRP A C 1
ATOM 1106 O O . TRP A 1 143 ? -5.790 7.338 -7.542 1.00 77.75 143 TRP A O 1
ATOM 1116 N N . PHE A 1 144 ? -7.988 7.215 -7.137 1.00 80.56 144 PHE A N 1
ATOM 1117 C CA . PHE A 1 144 ? -8.346 7.095 -8.555 1.00 80.56 144 PHE A CA 1
ATOM 1118 C C . PHE A 1 144 ? -8.041 8.353 -9.369 1.00 80.56 144 PHE A C 1
ATOM 1120 O O . PHE A 1 144 ? -7.859 8.244 -10.574 1.00 80.56 144 PHE A O 1
ATOM 1127 N N . TRP A 1 145 ? -7.965 9.527 -8.738 1.00 83.75 145 TRP A N 1
ATOM 1128 C CA . TRP A 1 145 ? -7.558 10.766 -9.404 1.00 83.75 145 TRP A CA 1
ATOM 1129 C C . TRP A 1 145 ? -6.037 10.941 -9.489 1.00 83.75 145 TRP A C 1
ATOM 1131 O O . TRP A 1 145 ? -5.565 11.635 -10.387 1.00 83.75 145 TRP A O 1
ATOM 1141 N N . ALA A 1 146 ? -5.265 10.292 -8.614 1.00 85.00 146 ALA A N 1
ATOM 1142 C CA . ALA A 1 146 ? -3.806 10.375 -8.627 1.00 85.00 146 ALA A CA 1
ATOM 1143 C C . ALA A 1 146 ? -3.203 9.826 -9.933 1.00 85.00 146 ALA A C 1
ATOM 1145 O O . ALA A 1 146 ? -2.292 10.431 -10.489 1.00 85.00 146 ALA A O 1
ATOM 1146 N N . TRP A 1 147 ? -3.748 8.727 -10.462 1.00 85.62 147 TRP A N 1
ATOM 1147 C CA . TRP A 1 147 ? -3.271 8.085 -11.694 1.00 85.62 147 TRP A CA 1
ATOM 1148 C C . TRP A 1 147 ? -3.426 8.941 -12.960 1.00 85.62 147 TRP A C 1
ATOM 1150 O O . TRP A 1 147 ? -2.421 9.157 -13.638 1.00 85.62 147 TRP A O 1
ATOM 1160 N N . PRO A 1 148 ? -4.616 9.477 -13.294 1.00 78.25 148 PRO A N 1
ATOM 1161 C CA . PRO A 1 148 ? -4.759 10.381 -14.429 1.00 78.25 148 PRO A CA 1
ATOM 1162 C C . PRO A 1 148 ? -4.000 11.699 -14.221 1.00 78.25 148 PRO A C 1
ATOM 1164 O O . PRO A 1 148 ? -3.440 12.221 -15.178 1.00 78.25 148 PRO A O 1
ATOM 1167 N N . ALA A 1 149 ? -3.897 12.219 -12.992 1.00 84.50 149 ALA A N 1
ATOM 1168 C CA . ALA A 1 149 ? -3.066 13.396 -12.730 1.00 84.50 149 ALA A CA 1
ATOM 1169 C C . ALA A 1 149 ? -1.581 13.125 -13.035 1.00 84.50 149 ALA A C 1
ATOM 1171 O O . ALA A 1 149 ? -0.932 13.919 -13.713 1.00 84.50 149 ALA A O 1
ATOM 1172 N N . PHE A 1 150 ? -1.059 11.977 -12.595 1.00 81.81 150 PHE A N 1
ATOM 1173 C CA . PHE A 1 150 ? 0.316 11.571 -12.872 1.00 81.81 150 PHE A CA 1
ATOM 1174 C C . PHE A 1 150 ? 0.548 11.302 -14.366 1.00 81.81 150 PHE A C 1
ATOM 1176 O O . PHE A 1 150 ? 1.525 11.788 -14.925 1.00 81.81 150 PHE A O 1
ATOM 1183 N N . GLY A 1 151 ? -0.378 10.610 -15.040 1.00 79.19 151 GLY A N 1
ATOM 1184 C CA . GLY A 1 151 ? -0.327 10.411 -16.492 1.00 79.19 151 GLY A CA 1
ATOM 1185 C C . GLY A 1 151 ? -0.327 11.734 -17.265 1.00 79.19 151 GLY A C 1
ATOM 1186 O O . GLY A 1 151 ? 0.480 11.915 -18.172 1.00 79.19 151 GLY A O 1
ATOM 1187 N N . GLY A 1 152 ? -1.162 12.694 -16.859 1.00 82.88 152 GLY A N 1
ATOM 1188 C CA . GLY A 1 152 ? -1.185 14.038 -17.438 1.00 82.88 152 GLY A CA 1
ATOM 1189 C C . GLY A 1 152 ? 0.131 14.794 -17.246 1.00 82.88 152 GLY A C 1
ATOM 1190 O O . GLY A 1 152 ? 0.620 15.402 -18.193 1.00 82.88 152 GLY A O 1
ATOM 1191 N N . LEU A 1 153 ? 0.744 14.711 -16.059 1.00 86.56 153 LEU A N 1
ATOM 1192 C CA . LEU A 1 153 ? 2.058 15.308 -15.793 1.00 86.56 153 LEU A CA 1
ATOM 1193 C C . LEU A 1 153 ? 3.159 14.690 -16.658 1.00 86.56 153 LEU A C 1
ATOM 1195 O O . LEU A 1 153 ? 3.970 15.422 -17.215 1.00 86.56 153 LEU A O 1
ATOM 1199 N N . VAL A 1 154 ? 3.168 13.364 -16.808 1.00 82.81 154 VAL A N 1
ATOM 1200 C CA . VAL A 1 154 ? 4.127 12.652 -17.667 1.00 82.81 154 VAL A CA 1
ATOM 12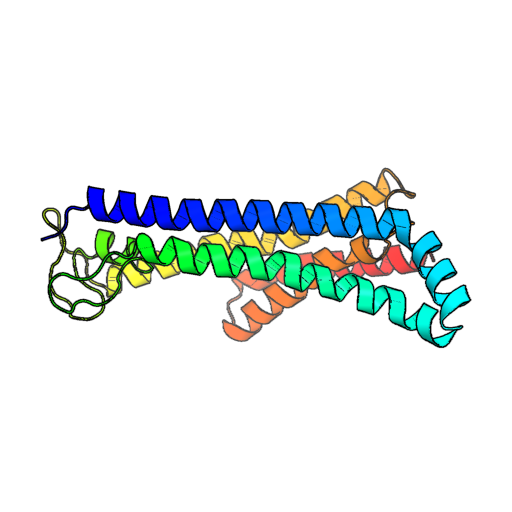01 C C . VAL A 1 154 ? 3.968 13.070 -19.131 1.00 82.81 154 VAL A C 1
ATOM 1203 O O . VAL A 1 154 ? 4.958 13.386 -19.790 1.00 82.81 154 VAL A O 1
ATOM 1206 N N . MET A 1 155 ? 2.732 13.155 -19.635 1.00 81.25 155 MET A N 1
ATOM 1207 C CA . MET A 1 155 ? 2.475 13.636 -20.997 1.00 81.25 155 MET A CA 1
ATOM 1208 C C . MET A 1 155 ? 2.873 15.104 -21.183 1.00 81.25 155 MET A C 1
ATOM 1210 O O . MET A 1 155 ? 3.486 15.455 -22.188 1.00 81.25 155 MET A O 1
ATOM 1214 N N . MET A 1 156 ? 2.562 15.963 -20.210 1.00 86.12 156 MET A N 1
ATOM 1215 C CA . MET A 1 156 ? 2.967 17.368 -20.230 1.00 86.12 156 MET A CA 1
ATOM 1216 C C . MET A 1 156 ? 4.493 17.490 -20.247 1.00 86.12 156 MET A C 1
ATOM 1218 O O . MET A 1 156 ? 5.037 18.254 -21.037 1.00 86.12 156 MET A O 1
ATOM 1222 N N . TRP A 1 157 ? 5.193 16.686 -19.447 1.00 82.31 157 TRP A N 1
ATOM 1223 C CA . TRP A 1 157 ? 6.652 16.648 -19.422 1.00 82.31 157 TRP A CA 1
ATOM 1224 C C . TRP A 1 157 ? 7.251 16.222 -20.767 1.00 82.31 157 TRP A C 1
ATOM 1226 O O . TRP A 1 157 ? 8.187 16.862 -21.239 1.00 82.31 157 TRP A O 1
ATOM 1236 N N . GLN A 1 158 ? 6.675 15.212 -21.429 1.00 81.69 158 GLN A N 1
ATOM 1237 C CA . GLN A 1 158 ? 7.090 14.799 -22.778 1.00 81.69 158 GLN A CA 1
ATOM 1238 C C . GLN A 1 158 ? 6.896 15.919 -23.815 1.00 81.69 158 GLN A C 1
ATOM 1240 O O . GLN A 1 158 ? 7.709 16.061 -24.728 1.00 81.69 158 GLN A O 1
ATOM 1245 N N . LEU A 1 159 ? 5.850 16.744 -23.678 1.00 82.56 159 LEU A N 1
ATOM 1246 C CA . LEU A 1 159 ? 5.637 17.901 -24.556 1.00 82.56 159 LEU A CA 1
ATOM 1247 C C . LEU A 1 159 ? 6.723 18.972 -24.382 1.00 82.56 159 LEU A C 1
ATOM 1249 O O . LEU A 1 159 ? 7.126 19.582 -25.372 1.00 82.56 159 LEU A O 1
ATOM 1253 N N . PHE A 1 160 ? 7.207 19.188 -23.155 1.00 85.50 160 PHE A N 1
ATOM 1254 C CA . PHE A 1 160 ? 8.296 20.133 -22.880 1.00 85.50 160 PHE A CA 1
ATOM 1255 C C . PHE A 1 160 ? 9.674 19.578 -23.245 1.00 85.50 160 PHE A C 1
ATOM 1257 O O . PHE A 1 160 ? 10.529 20.330 -23.706 1.00 85.50 160 PHE A O 1
ATOM 1264 N N . ASN A 1 161 ? 9.899 18.278 -23.052 1.00 80.56 161 ASN A N 1
ATOM 1265 C CA . ASN A 1 161 ? 11.170 17.631 -23.335 1.00 80.56 161 ASN A CA 1
ATOM 1266 C C . ASN A 1 161 ? 10.963 16.274 -24.020 1.00 80.56 161 ASN A C 1
ATOM 1268 O O . ASN A 1 161 ? 10.805 15.247 -23.360 1.00 80.56 161 ASN A O 1
ATOM 1272 N N . ARG A 1 162 ? 11.018 16.269 -25.357 1.00 75.25 162 ARG A N 1
ATOM 1273 C CA . ARG A 1 162 ? 10.757 15.075 -26.181 1.00 75.25 162 ARG A CA 1
ATOM 1274 C C . ARG A 1 162 ? 11.737 13.920 -25.957 1.00 75.25 162 ARG A C 1
ATOM 1276 O O . ARG A 1 162 ? 11.407 12.784 -26.289 1.00 75.25 162 ARG A O 1
ATOM 1283 N N . SER A 1 163 ? 12.929 14.176 -25.414 1.00 78.38 163 SER A N 1
ATOM 1284 C CA . SER A 1 163 ? 13.909 13.120 -25.129 1.00 78.38 163 SER A CA 1
ATOM 1285 C C . SER A 1 163 ? 13.721 12.466 -23.757 1.00 78.38 163 SER A C 1
ATOM 1287 O O . SER A 1 163 ? 14.322 11.425 -23.499 1.00 78.38 163 SER A O 1
ATOM 1289 N N . ALA A 1 164 ? 12.871 13.024 -22.885 1.00 71.25 164 ALA A N 1
ATOM 1290 C CA . ALA A 1 164 ? 12.765 12.610 -21.486 1.00 71.25 164 ALA A CA 1
ATOM 1291 C C . ALA A 1 164 ? 12.382 11.133 -21.298 1.00 71.25 164 ALA A C 1
ATOM 1293 O O . ALA A 1 164 ? 12.799 10.517 -20.319 1.00 71.25 164 ALA A O 1
ATOM 1294 N N . PHE A 1 165 ? 11.618 10.556 -22.231 1.00 75.44 165 PHE A N 1
ATOM 1295 C CA . PHE A 1 165 ? 11.140 9.174 -22.139 1.00 75.44 165 PHE A CA 1
ATOM 1296 C C . PHE A 1 165 ? 11.649 8.251 -23.255 1.00 75.44 165 PHE A C 1
ATOM 1298 O O . PHE A 1 165 ? 11.141 7.142 -23.388 1.00 75.44 165 PHE A O 1
ATOM 1305 N N . GLN A 1 166 ? 12.687 8.637 -24.007 1.00 74.44 166 GLN A N 1
ATOM 1306 C CA . GLN A 1 166 ? 13.256 7.784 -25.068 1.00 74.44 166 GLN A CA 1
ATOM 1307 C C . GLN A 1 166 ? 13.804 6.449 -24.541 1.00 74.44 166 GLN A C 1
ATOM 1309 O O . GLN A 1 166 ? 13.667 5.422 -25.196 1.00 74.44 166 GLN A O 1
ATOM 1314 N N . GLN A 1 167 ? 14.382 6.443 -23.337 1.00 71.50 167 GLN A N 1
ATOM 1315 C CA . GLN A 1 167 ? 14.916 5.225 -22.713 1.00 71.50 167 GLN A CA 1
ATOM 1316 C C . GLN A 1 167 ? 13.820 4.332 -22.101 1.00 71.50 167 GLN A C 1
ATOM 1318 O O . GLN A 1 167 ? 14.023 3.130 -21.950 1.00 71.50 167 GLN A O 1
ATOM 1323 N N . CYS A 1 168 ? 12.657 4.905 -21.766 1.00 71.94 168 CYS A N 1
ATOM 1324 C CA . CYS A 1 168 ? 11.546 4.215 -21.103 1.00 71.94 168 CYS A CA 1
ATOM 1325 C C . CYS A 1 168 ? 10.184 4.693 -21.648 1.00 71.94 168 CYS A C 1
ATOM 1327 O O . CYS A 1 168 ? 9.402 5.312 -20.917 1.00 71.94 168 CYS A O 1
ATOM 1329 N N . PRO A 1 169 ? 9.852 4.388 -22.915 1.00 75.75 169 PRO A N 1
ATOM 1330 C CA . PRO A 1 169 ? 8.652 4.910 -23.575 1.00 75.75 169 PRO A CA 1
ATOM 1331 C C . PRO A 1 169 ? 7.349 4.342 -22.982 1.00 75.75 169 PRO A C 1
ATOM 1333 O O . PRO A 1 169 ? 6.286 4.952 -23.087 1.00 75.75 169 PRO A O 1
ATOM 1336 N N . HIS A 1 170 ? 7.420 3.210 -22.271 1.00 75.31 170 HIS A N 1
ATOM 1337 C CA . HIS A 1 170 ? 6.285 2.616 -21.556 1.00 75.31 170 HIS A CA 1
ATOM 1338 C C . HIS A 1 170 ? 5.718 3.524 -20.451 1.00 75.31 170 HIS A C 1
ATOM 1340 O O . HIS A 1 170 ? 4.530 3.450 -20.140 1.00 75.31 170 HIS A O 1
ATOM 1346 N N . CYS A 1 171 ? 6.532 4.423 -19.885 1.00 75.50 171 CYS A N 1
ATOM 1347 C CA . CYS A 1 171 ? 6.096 5.369 -18.855 1.00 75.50 171 CYS A CA 1
ATOM 1348 C C . CYS A 1 171 ? 4.960 6.293 -19.325 1.00 75.50 171 CYS A C 1
ATOM 1350 O O . CYS A 1 171 ? 4.177 6.758 -18.499 1.00 75.50 171 CYS A O 1
ATOM 1352 N N . LEU A 1 172 ? 4.834 6.518 -20.639 1.00 76.81 172 LEU A N 1
ATOM 1353 C CA . LEU A 1 172 ? 3.811 7.381 -21.236 1.00 76.81 172 LEU A CA 1
ATOM 1354 C C . LEU A 1 172 ? 2.385 6.830 -21.081 1.00 76.81 172 LEU A C 1
ATOM 1356 O O . LEU A 1 172 ? 1.430 7.604 -21.072 1.00 76.81 172 LEU A O 1
ATOM 1360 N N . TRP A 1 173 ? 2.223 5.510 -20.945 1.00 76.81 173 TRP A N 1
ATOM 1361 C CA . TRP A 1 173 ? 0.905 4.867 -20.899 1.00 76.81 173 TRP A CA 1
ATOM 1362 C C . TRP A 1 173 ? 0.680 3.964 -19.679 1.00 76.81 173 TRP A C 1
ATOM 1364 O O . TRP A 1 173 ? -0.466 3.612 -19.401 1.00 76.81 173 TRP A O 1
ATOM 1374 N N . THR A 1 174 ? 1.707 3.642 -18.887 1.00 76.62 174 THR A N 1
ATOM 1375 C CA . THR A 1 174 ? 1.570 2.790 -17.688 1.00 76.62 174 THR A CA 1
ATOM 1376 C C . THR A 1 174 ? 0.684 3.402 -16.605 1.00 76.62 174 THR A C 1
ATOM 1378 O O . THR A 1 174 ? -0.198 2.724 -16.083 1.00 76.62 174 THR A O 1
ATOM 1381 N N . ALA A 1 175 ? 0.858 4.681 -16.272 1.00 75.69 175 ALA A N 1
ATOM 1382 C CA . ALA A 1 175 ? 0.018 5.336 -15.267 1.00 75.69 175 ALA A CA 1
ATOM 1383 C C . ALA A 1 175 ? -1.462 5.458 -15.698 1.00 75.69 175 ALA A C 1
ATOM 1385 O O . ALA A 1 175 ? -2.337 5.090 -14.905 1.00 75.69 175 ALA A O 1
ATOM 1386 N N . PRO A 1 176 ? -1.780 5.871 -16.942 1.00 77.44 176 PRO A N 1
ATOM 1387 C CA . PRO A 1 176 ? -3.140 5.785 -17.475 1.00 77.44 176 PRO A CA 1
ATOM 1388 C C . PRO A 1 176 ? -3.705 4.356 -17.506 1.00 77.44 176 PRO A C 1
ATOM 1390 O O . PRO A 1 176 ? -4.887 4.157 -17.222 1.00 77.44 176 PRO A O 1
ATOM 1393 N N . LEU A 1 177 ? -2.879 3.345 -17.797 1.00 75.56 177 LEU A N 1
ATOM 1394 C CA . LEU A 1 177 ? -3.294 1.938 -17.803 1.00 75.56 177 LEU A CA 1
ATOM 1395 C C . LEU A 1 177 ? -3.676 1.451 -16.397 1.00 75.56 177 LEU A C 1
ATOM 1397 O O . LEU A 1 177 ? -4.719 0.828 -16.210 1.00 75.56 177 LEU A O 1
ATOM 1401 N N . ILE A 1 178 ? -2.868 1.777 -15.386 1.00 81.50 178 ILE A N 1
ATOM 1402 C CA . ILE A 1 178 ? -3.179 1.448 -13.988 1.00 81.50 178 ILE A CA 1
ATOM 1403 C C . ILE A 1 178 ? -4.460 2.172 -13.554 1.00 81.50 178 ILE A C 1
ATOM 1405 O O . ILE A 1 178 ? -5.341 1.559 -12.949 1.00 81.50 178 ILE A O 1
ATOM 1409 N N . GLY A 1 179 ? -4.603 3.454 -13.908 1.00 77.62 179 GLY A N 1
ATOM 1410 C CA . GLY A 1 179 ? -5.801 4.245 -13.618 1.00 77.62 179 GLY A CA 1
ATOM 1411 C C . GLY A 1 179 ? -7.073 3.663 -14.241 1.00 77.62 179 GLY A C 1
ATOM 1412 O O . GLY A 1 179 ? -8.077 3.496 -13.546 1.00 77.62 179 GLY A O 1
ATOM 1413 N N . THR A 1 180 ? -7.027 3.292 -15.525 1.00 79.25 180 THR A N 1
ATOM 1414 C CA . THR A 1 180 ? -8.159 2.681 -16.246 1.00 79.25 180 THR A CA 1
ATOM 1415 C C . THR A 1 180 ? -8.535 1.317 -15.684 1.00 79.25 180 THR A C 1
ATOM 1417 O O . THR A 1 180 ? -9.712 1.087 -15.404 1.00 79.25 180 THR A O 1
ATOM 1420 N N . ALA A 1 181 ? -7.561 0.434 -15.454 1.00 79.19 181 ALA A N 1
ATOM 1421 C CA . ALA A 1 181 ? -7.810 -0.891 -14.895 1.00 79.19 181 ALA A CA 1
ATOM 1422 C C . ALA A 1 181 ? -8.396 -0.804 -13.478 1.00 79.19 181 ALA A C 1
ATOM 1424 O O . ALA A 1 181 ? -9.389 -1.464 -13.167 1.00 79.19 181 ALA A O 1
ATOM 1425 N N . ALA A 1 182 ? -7.831 0.055 -12.626 1.00 79.19 182 ALA A N 1
ATOM 1426 C CA . ALA A 1 182 ? -8.278 0.204 -11.248 1.00 79.19 182 ALA A CA 1
ATOM 1427 C C . ALA A 1 182 ? -9.676 0.846 -11.161 1.00 79.19 182 ALA A C 1
ATOM 1429 O O . ALA A 1 182 ? -10.535 0.347 -10.429 1.00 79.19 182 ALA A O 1
ATOM 1430 N N . ALA A 1 183 ? -9.934 1.920 -11.918 1.00 81.56 183 ALA A N 1
ATOM 1431 C CA . ALA A 1 183 ? -11.243 2.575 -11.949 1.00 81.56 183 ALA A CA 1
ATOM 1432 C C . ALA A 1 183 ? -12.313 1.690 -12.611 1.00 81.56 183 ALA A C 1
ATOM 1434 O O . ALA A 1 183 ? -13.443 1.631 -12.126 1.00 81.56 183 ALA A O 1
ATOM 1435 N N . GLY A 1 184 ? -11.954 0.962 -13.673 1.00 78.50 184 GLY A N 1
ATOM 1436 C CA . GLY A 1 184 ? -12.833 0.023 -14.368 1.00 78.50 184 GLY A CA 1
ATOM 1437 C C . GLY A 1 184 ? -13.223 -1.158 -13.485 1.00 78.50 184 GLY A C 1
ATOM 1438 O O . GLY A 1 184 ? -14.406 -1.469 -13.367 1.00 78.50 184 GLY A O 1
ATOM 1439 N N . TRP A 1 185 ? -12.257 -1.755 -12.779 1.00 79.25 185 TRP A N 1
ATOM 1440 C CA . TRP A 1 185 ? -12.523 -2.809 -11.799 1.00 79.25 185 TRP A CA 1
ATOM 1441 C C . TRP A 1 185 ? -13.423 -2.317 -10.660 1.00 79.25 185 TRP A C 1
ATOM 1443 O O . TRP A 1 185 ? -14.393 -2.986 -10.299 1.00 79.25 185 TRP A O 1
ATOM 1453 N N . ALA A 1 186 ? -13.149 -1.124 -10.123 1.00 75.50 186 ALA A N 1
ATOM 1454 C CA . ALA A 1 186 ? -13.963 -0.533 -9.066 1.00 75.50 186 ALA A CA 1
ATOM 1455 C C . ALA A 1 186 ? -15.396 -0.246 -9.532 1.00 75.50 186 ALA A C 1
ATOM 1457 O O . ALA A 1 186 ? -16.345 -0.520 -8.794 1.00 75.50 186 ALA A O 1
ATOM 1458 N N . TRP A 1 187 ? -15.569 0.251 -10.758 1.00 78.50 187 TRP A N 1
ATOM 1459 C CA . TRP A 1 187 ? -16.883 0.453 -11.359 1.00 78.50 187 TRP A CA 1
ATOM 1460 C C . TRP A 1 187 ? -17.618 -0.873 -11.584 1.00 78.50 187 TRP A C 1
ATOM 1462 O O . TRP A 1 187 ? -18.753 -0.995 -11.142 1.00 78.50 187 TRP A O 1
ATOM 1472 N N . LEU A 1 188 ? -16.976 -1.893 -12.159 1.00 77.62 188 LEU A N 1
ATOM 1473 C CA . LEU A 1 188 ? -17.570 -3.224 -12.360 1.00 77.62 188 LEU A CA 1
ATOM 1474 C C . LEU A 1 188 ? -18.045 -3.861 -11.046 1.00 77.62 188 LEU A C 1
ATOM 1476 O O . LEU A 1 188 ? -19.106 -4.476 -10.997 1.00 77.62 188 LEU A O 1
ATOM 1480 N N . ARG A 1 189 ? -17.278 -3.691 -9.963 1.00 74.31 189 ARG A N 1
ATOM 1481 C CA . ARG A 1 189 ? -17.602 -4.241 -8.636 1.00 74.31 189 ARG A CA 1
ATOM 1482 C C . ARG A 1 189 ? -18.724 -3.508 -7.908 1.00 74.31 189 ARG A C 1
ATOM 1484 O O . ARG A 1 189 ? -19.376 -4.115 -7.064 1.00 74.31 189 ARG A O 1
ATOM 1491 N N . THR A 1 190 ? -18.891 -2.210 -8.149 1.00 73.75 190 THR A N 1
ATOM 1492 C CA . THR A 1 190 ? -19.785 -1.355 -7.345 1.00 73.75 190 THR A CA 1
ATOM 1493 C C . THR A 1 190 ? -20.969 -0.800 -8.128 1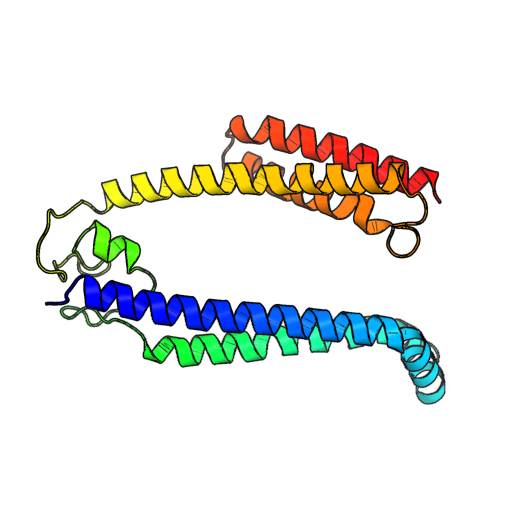.00 73.75 190 THR A C 1
ATOM 1495 O O . THR A 1 190 ? -21.952 -0.386 -7.521 1.00 73.75 190 THR A O 1
ATOM 1498 N N . LEU A 1 191 ? -20.873 -0.766 -9.460 1.00 75.50 191 LEU A N 1
ATOM 1499 C CA . LEU A 1 191 ? -21.789 -0.112 -10.399 1.00 75.50 191 LEU A CA 1
ATOM 1500 C C . LEU A 1 191 ? -22.050 1.371 -10.082 1.00 75.50 191 LEU A C 1
ATOM 1502 O O . LEU A 1 191 ? -23.013 1.975 -10.558 1.00 75.50 191 LEU A O 1
ATOM 1506 N N . GLU A 1 192 ? -21.180 2.004 -9.292 1.00 77.00 192 GLU A N 1
ATOM 1507 C CA . GLU A 1 192 ? -21.361 3.389 -8.879 1.00 77.00 192 GLU A CA 1
ATOM 1508 C C . GLU A 1 192 ? -20.875 4.353 -9.970 1.00 77.00 192 GLU A C 1
ATOM 1510 O O . GLU A 1 192 ? -19.696 4.391 -10.330 1.00 77.00 192 GLU A O 1
ATOM 1515 N N . ARG A 1 193 ? -21.770 5.233 -10.437 1.00 81.00 193 ARG A N 1
ATOM 1516 C CA . ARG A 1 193 ? -21.486 6.225 -11.496 1.00 81.00 193 ARG A CA 1
ATOM 1517 C C . ARG A 1 193 ? -20.355 7.206 -11.168 1.00 81.00 193 ARG A C 1
ATOM 1519 O O . ARG A 1 193 ? -19.807 7.843 -12.058 1.00 81.00 193 ARG A O 1
ATOM 1526 N N . ARG A 1 194 ? -19.974 7.314 -9.895 1.00 78.94 194 ARG A N 1
ATOM 1527 C CA . ARG A 1 194 ? -18.911 8.210 -9.419 1.00 78.94 194 ARG A CA 1
ATOM 1528 C C . ARG A 1 194 ? -17.509 7.864 -9.923 1.00 78.94 194 ARG A C 1
ATOM 1530 O O . ARG A 1 194 ? -16.633 8.698 -9.735 1.00 78.94 194 ARG A O 1
ATOM 1537 N N . TYR A 1 195 ? -17.310 6.656 -10.463 1.00 76.81 195 TYR A N 1
ATOM 1538 C CA . TYR A 1 195 ? -16.039 6.176 -11.024 1.00 76.81 195 TYR A CA 1
ATOM 1539 C C . TYR A 1 195 ? -15.906 6.435 -12.533 1.00 76.81 195 TYR A C 1
ATOM 1541 O O . TYR A 1 195 ? -14.810 6.360 -13.083 1.00 76.81 195 TYR A O 1
ATOM 1549 N N . ILE A 1 196 ? -17.018 6.769 -13.199 1.00 83.06 196 ILE A N 1
ATOM 1550 C CA . ILE A 1 196 ? -17.070 7.044 -14.638 1.00 83.06 196 ILE A CA 1
ATOM 1551 C C . ILE A 1 196 ? -16.159 8.213 -15.048 1.00 83.06 196 ILE A C 1
ATOM 1553 O O . ILE A 1 196 ? -15.412 8.036 -16.007 1.00 83.06 196 ILE A O 1
ATOM 1557 N N . PRO A 1 197 ? -16.143 9.382 -14.371 1.00 84.88 197 PRO A N 1
ATOM 1558 C CA . PRO A 1 197 ? -15.273 10.476 -14.800 1.00 84.88 197 PRO A CA 1
ATOM 1559 C C . PRO A 1 197 ? -13.781 10.132 -14.677 1.00 84.88 197 PRO A C 1
ATOM 1561 O O . PRO A 1 197 ? -13.014 10.502 -15.562 1.00 84.88 197 PRO A O 1
ATOM 1564 N N . GLN A 1 198 ? -13.356 9.389 -13.644 1.00 82.44 198 GLN A N 1
ATOM 1565 C CA . GLN A 1 198 ? -11.956 8.951 -13.522 1.00 82.44 198 GLN A CA 1
ATOM 1566 C C . GLN A 1 198 ? -11.599 7.912 -14.582 1.00 82.44 198 GLN A C 1
ATOM 1568 O O . GLN A 1 198 ? -10.497 7.953 -15.129 1.00 82.44 198 GLN A O 1
ATOM 1573 N N . LEU A 1 199 ? -12.526 6.996 -14.877 1.00 82.06 199 LEU A N 1
ATOM 1574 C CA . LEU A 1 199 ? -12.359 6.013 -15.939 1.00 82.06 199 LEU A CA 1
ATOM 1575 C C . LEU A 1 199 ? -12.193 6.715 -17.289 1.00 82.06 199 LEU A C 1
ATOM 1577 O O . LEU A 1 199 ? -11.203 6.474 -17.967 1.00 82.06 199 LEU A O 1
ATOM 1581 N N . LEU A 1 200 ? -13.097 7.634 -17.641 1.00 86.88 200 LEU A N 1
ATOM 1582 C CA . LEU A 1 200 ? -13.031 8.400 -18.888 1.00 86.88 200 LEU A CA 1
ATOM 1583 C C . LEU A 1 200 ? -11.735 9.210 -18.993 1.00 86.88 200 LEU A C 1
ATOM 1585 O O . LEU A 1 200 ? -11.054 9.122 -20.010 1.00 86.88 200 LEU A O 1
ATOM 1589 N N . ALA A 1 201 ? -11.350 9.938 -17.940 1.00 84.38 201 ALA A N 1
ATOM 1590 C CA . ALA A 1 201 ? -10.099 10.696 -17.924 1.00 84.38 201 ALA A CA 1
ATOM 1591 C C . ALA A 1 201 ? -8.873 9.790 -18.130 1.00 84.38 201 ALA A C 1
ATOM 1593 O O . ALA A 1 201 ? -7.985 10.112 -18.917 1.00 84.38 201 ALA A O 1
ATOM 1594 N N . SER A 1 202 ? -8.845 8.630 -17.467 1.00 81.06 202 SER A N 1
ATOM 1595 C CA . SER A 1 202 ? -7.750 7.668 -17.609 1.00 81.06 202 SER A CA 1
ATOM 1596 C C . SER A 1 202 ? -7.734 7.020 -18.999 1.00 81.06 202 SER A C 1
ATOM 1598 O O . SER A 1 202 ? -6.658 6.816 -19.545 1.00 81.06 202 SER A O 1
ATOM 1600 N N . VAL A 1 203 ? -8.899 6.733 -19.599 1.00 85.31 203 VAL A N 1
ATOM 1601 C CA . VAL A 1 203 ? -9.011 6.171 -20.960 1.00 85.31 203 VAL A CA 1
ATOM 1602 C C . VAL A 1 203 ? -8.519 7.173 -22.000 1.00 85.31 203 VAL A C 1
ATOM 1604 O O . VAL A 1 203 ? -7.761 6.801 -22.890 1.00 85.31 203 VAL A O 1
ATOM 1607 N N . VAL A 1 204 ? -8.903 8.446 -21.871 1.00 89.19 204 VAL A N 1
ATOM 1608 C CA . VAL A 1 204 ? -8.436 9.515 -22.765 1.00 89.19 204 VAL A CA 1
ATOM 1609 C C . VAL A 1 204 ? -6.916 9.650 -22.684 1.00 89.19 204 VAL A C 1
ATOM 1611 O O . VAL A 1 204 ? -6.247 9.644 -23.714 1.00 89.19 204 VAL A O 1
ATOM 1614 N N . LEU A 1 205 ? -6.357 9.699 -21.472 1.00 82.19 205 LEU A N 1
ATOM 1615 C CA . LEU A 1 205 ? -4.907 9.765 -21.273 1.00 82.19 205 LEU A CA 1
ATOM 1616 C C . LEU A 1 205 ? -4.183 8.510 -21.762 1.00 82.19 205 LEU A C 1
ATOM 1618 O O . LEU A 1 205 ? -3.077 8.616 -22.277 1.00 82.19 205 LEU A O 1
ATOM 1622 N N . LEU A 1 206 ? -4.797 7.332 -21.638 1.00 80.31 206 LEU A N 1
ATOM 1623 C CA . LEU A 1 206 ? -4.240 6.090 -22.167 1.00 80.31 206 LEU A CA 1
ATOM 1624 C C . LEU A 1 206 ? -4.170 6.141 -23.694 1.00 80.31 206 LEU A C 1
ATOM 1626 O O . LEU A 1 206 ? -3.12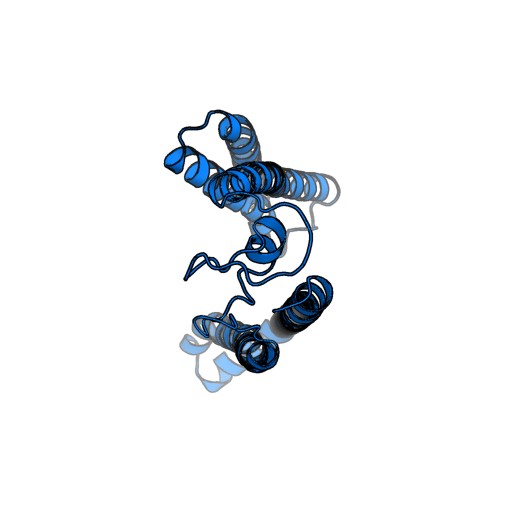4 5.842 -24.261 1.00 80.31 206 LEU A O 1
ATOM 1630 N N . GLY A 1 207 ? -5.249 6.571 -24.353 1.00 82.94 207 GLY A N 1
ATOM 1631 C CA . GLY A 1 207 ? -5.279 6.741 -25.805 1.00 82.94 207 GLY A CA 1
ATOM 1632 C C . GLY A 1 207 ? -4.233 7.742 -26.293 1.00 82.94 207 GLY A C 1
ATOM 1633 O O . GLY A 1 207 ? -3.521 7.463 -27.254 1.00 82.94 207 GLY A O 1
ATOM 1634 N N . LEU A 1 208 ? -4.082 8.869 -25.591 1.00 84.12 208 LEU A N 1
ATOM 1635 C CA . LEU A 1 208 ? -3.055 9.866 -25.891 1.00 84.12 208 LEU A CA 1
ATOM 1636 C C . LEU A 1 208 ? -1.637 9.317 -25.672 1.00 84.12 208 LEU A C 1
ATOM 1638 O O . LEU A 1 208 ? -0.790 9.484 -26.543 1.00 84.12 208 LEU A O 1
ATOM 1642 N N . GLY A 1 209 ? -1.380 8.623 -24.561 1.00 78.62 209 GLY A N 1
ATOM 1643 C CA . GLY A 1 209 ? -0.079 8.017 -24.264 1.00 78.62 209 GLY A CA 1
ATOM 1644 C C . GLY A 1 209 ? 0.325 6.946 -25.280 1.00 78.62 209 GLY A C 1
ATOM 1645 O O . GLY A 1 209 ? 1.473 6.917 -25.719 1.00 78.62 209 GLY A O 1
ATOM 1646 N N . VAL A 1 210 ? -0.625 6.110 -25.711 1.00 79.00 210 VAL A N 1
ATOM 1647 C CA . VAL A 1 210 ? -0.415 5.116 -26.777 1.00 79.00 210 VAL A CA 1
ATOM 1648 C C . VAL A 1 210 ? -0.174 5.804 -28.122 1.00 79.00 210 VAL A C 1
ATOM 1650 O O . VAL A 1 210 ? 0.750 5.430 -28.836 1.00 79.00 210 VAL A O 1
ATOM 1653 N N . ALA A 1 211 ? -0.945 6.838 -28.466 1.00 82.19 211 ALA A N 1
ATOM 1654 C CA . ALA A 1 211 ? -0.739 7.588 -29.705 1.00 82.19 211 ALA A CA 1
ATOM 1655 C C . ALA A 1 211 ? 0.628 8.293 -29.741 1.00 82.19 211 ALA A C 1
ATOM 1657 O O . ALA A 1 211 ? 1.281 8.305 -30.779 1.00 82.19 211 ALA A O 1
ATOM 1658 N N . SER A 1 212 ? 1.080 8.855 -28.616 1.00 77.69 212 SER A N 1
ATOM 1659 C CA . SER A 1 212 ? 2.418 9.444 -28.484 1.00 77.69 212 SER A CA 1
ATOM 1660 C C . SER A 1 212 ? 3.520 8.396 -28.612 1.00 77.69 212 SER A C 1
ATOM 1662 O O . SER A 1 212 ? 4.495 8.637 -29.313 1.00 77.69 212 SER A O 1
ATOM 1664 N N . PHE A 1 213 ? 3.339 7.220 -28.004 1.00 77.12 213 PHE A N 1
ATOM 1665 C CA . PHE A 1 213 ? 4.269 6.099 -28.134 1.00 77.12 213 PHE A CA 1
ATOM 1666 C C . PHE A 1 213 ? 4.486 5.697 -29.602 1.00 77.12 213 PHE A C 1
ATOM 1668 O O . PHE A 1 213 ? 5.626 5.582 -30.029 1.00 77.12 213 PHE A O 1
ATOM 1675 N N . TRP A 1 214 ? 3.408 5.554 -30.381 1.00 76.19 214 TRP A N 1
ATOM 1676 C CA . TRP A 1 214 ? 3.463 5.187 -31.807 1.00 76.19 214 TRP A CA 1
ATOM 1677 C C . TRP A 1 214 ? 3.870 6.324 -32.751 1.00 76.19 214 TRP A C 1
ATOM 1679 O O . TRP A 1 214 ? 4.012 6.100 -33.945 1.00 76.19 214 TRP A O 1
ATOM 1689 N N . ARG A 1 215 ? 3.973 7.560 -32.260 1.00 71.00 215 ARG A N 1
ATOM 1690 C CA . ARG A 1 215 ? 4.415 8.703 -33.070 1.00 71.00 215 ARG A CA 1
ATOM 1691 C C . ARG A 1 215 ? 5.928 8.879 -33.033 1.00 71.00 215 ARG A C 1
ATOM 1693 O O . ARG A 1 215 ? 6.500 9.379 -33.997 1.00 71.00 215 ARG A O 1
ATOM 1700 N N . ASP A 1 216 ? 6.530 8.524 -31.904 1.00 62.66 216 ASP A N 1
ATOM 1701 C CA . ASP A 1 216 ? 7.963 8.660 -31.647 1.00 62.66 216 ASP A CA 1
ATOM 1702 C C . ASP A 1 216 ? 8.741 7.352 -31.961 1.00 62.66 216 ASP A C 1
ATOM 1704 O O . ASP A 1 216 ? 9.962 7.327 -31.798 1.00 62.66 216 ASP A O 1
ATOM 1708 N N . PHE A 1 217 ? 8.047 6.302 -32.430 1.00 52.91 217 PHE A N 1
ATOM 1709 C CA . PHE A 1 217 ? 8.565 5.022 -32.950 1.00 52.91 217 PHE A CA 1
ATOM 1710 C C . PHE A 1 217 ? 8.062 4.786 -34.376 1.00 52.91 217 PHE A C 1
ATOM 1712 O O . PHE A 1 217 ? 8.853 4.269 -35.196 1.00 52.91 217 PHE A O 1
#

Secondary structure (DSSP, 8-state):
-B-HHHHHHHHHHHHHHHHHHHHHHHHHHHHHHHHHHHHHHHHHHHHHHHH-HHHHHHHHHHTTHHHHHHHHHHHHHHHHHHGGGPPBPTTT--B-GGGHHHHHHHSB-TTT--B-B-SSPPPPHHHHHHHHHHHHHHHHHHHHHHHHHHHHHHHHHHHH-TTTTSS-TTHHHHHHHHHHHHHHHHHHHH--GGGHHHHHHHHHHHHHHHHHHTT--

Foldseek 3Di:
DDELVLLVVLLVVLVVLLVVLQVVLVVVLVVLVVVCVVCVVVQLVVQCVPPNDVSSVCVVVVSCVVNVVSNVVSNVVSVVVSVVSFDAQPPPRHTCSVVSVVCSQQCADPPPRDRRYDDDDGDDSVVVVVVVVVVVVVVLLVVLVVLLVLLVVVVVVCVVPVCPCVVPLVSNQPSLVCSLVSLVVVCVVPVDCSSVVSNVSSVVSNVVSVVSSVVND

Radius of gyration: 24.06 Å; chains: 1; bounding box: 53×39×65 Å

Sequence (217 aa):
MLTEQEVREMSARCKWTVLLAMACAIGAVFLYLVGVGYFRESLTSLAENLFGDTARDLTPISLILPAFAIFLLPSCLAAQYAGRFKTACPSCNQDISCRSDRVIATRCCPACGERILEGGRTHSAAVYNRYLTLRSRHFLKYWFWAWPAFGGLVMMWQLFNRSAFQQCPHCLWTAPLIGTAAAGWAWLRTLERRYIPQLLASVVLLGLGVASFWRDF